Protein AF-A0A9D7PSD8-F1 (afdb_monomer_lite)

Sequence (272 aa):
MYRTGITAQGFAAATISGNTIQNIEWFVGTSSPALSIGDISASGTNAVIERNSIINKIASNTGTFGSYGINIAAGNGAIIRNNFVTGVTGDMTGGGAFSTTFGLFGIRIAVGNNHQIYHNTVYMHGVRTGTPTTTLLSAAFGITANTLTGCNVRNNIFINLQTGGTTSIAYVSMYLPSGGGTGMNLTLNNNAYYCNSTAGSAGICQGGTTYTSPVTTAGTGLYTAADFNACLTTPVTNLRNYTDALNAGSGKDANSLAFTSAPPVFLLLIYI

Foldseek 3Di:
DDQEQEEEAPDEQAEAADEEQEDREDADLEAGENYEYHPPHQNYEAYEYALYEAYAREYAYLNQFEYEHYEYQHYENYEHAHYEFENFAYAQREDDEQALGRAYEDYEYEYYEQYEAAHYEFYAEDEHHHEHPYAHEYEPYEYHDLVHANYAHAHYEQEFAYDDYDARYARESYEYAAPAFQRNQYQAEHYEFEWADDARHIAHYAFHSGEDPPDPAARHYGAHLVQEDLCDLDDSSHVQVRQVRNHPDPRGHNNYHYYNDDPPPVSNVPSD

pLDDT: mean 92.36, std 9.14, range [45.41, 98.88]

Structure (mmCIF, N/CA/C/O backbone):
data_AF-A0A9D7PSD8-F1
#
_entry.id   AF-A0A9D7PSD8-F1
#
loop_
_atom_site.group_PDB
_atom_site.id
_atom_site.type_symbol
_atom_site.label_atom_id
_atom_site.label_alt_id
_atom_site.label_comp_id
_atom_site.label_asym_id
_atom_site.label_entity_id
_atom_site.label_seq_id
_atom_site.pdbx_PDB_ins_code
_atom_site.Cartn_x
_atom_site.Cartn_y
_atom_site.Cartn_z
_atom_site.occupancy
_atom_site.B_iso_or_equiv
_atom_site.auth_seq_id
_atom_site.auth_comp_id
_atom_site.auth_asym_id
_atom_site.auth_atom_id
_atom_site.pdbx_PDB_model_num
ATOM 1 N N . MET A 1 1 ? 18.536 10.429 -13.343 1.00 49.31 1 MET A N 1
ATOM 2 C CA . MET A 1 1 ? 19.009 10.234 -11.953 1.00 49.31 1 MET A CA 1
ATOM 3 C C . MET A 1 1 ? 18.304 9.002 -11.389 1.00 49.31 1 MET A C 1
ATOM 5 O O . MET A 1 1 ? 17.077 8.977 -11.383 1.00 49.31 1 MET A O 1
ATOM 9 N N . TYR A 1 2 ? 19.064 7.952 -11.064 1.00 58.19 2 TYR A N 1
ATOM 10 C CA . TYR A 1 2 ? 18.572 6.595 -10.786 1.00 58.19 2 TYR A CA 1
ATOM 11 C C . TYR A 1 2 ? 17.960 6.505 -9.386 1.00 58.19 2 TYR A C 1
ATOM 13 O O . TYR A 1 2 ? 18.667 6.555 -8.389 1.00 58.19 2 TYR A O 1
ATOM 21 N N . ARG A 1 3 ? 16.631 6.427 -9.322 1.00 81.31 3 ARG A N 1
ATOM 22 C CA . ARG A 1 3 ? 15.850 6.421 -8.073 1.00 81.31 3 ARG A CA 1
ATOM 23 C C . ARG A 1 3 ? 15.042 5.137 -7.873 1.00 81.31 3 ARG A C 1
ATOM 25 O O . ARG A 1 3 ? 14.370 5.007 -6.856 1.00 81.31 3 ARG A O 1
ATOM 32 N N . THR A 1 4 ? 15.096 4.225 -8.837 1.00 92.12 4 THR A N 1
ATOM 33 C CA . THR A 1 4 ? 14.310 2.990 -8.906 1.00 92.12 4 THR A CA 1
ATOM 34 C C . THR A 1 4 ? 15.264 1.839 -9.171 1.00 92.12 4 THR A C 1
ATOM 36 O O . THR A 1 4 ? 16.156 1.981 -10.004 1.00 92.12 4 THR A O 1
ATOM 39 N N . GLY A 1 5 ? 15.099 0.735 -8.443 1.00 94.38 5 GLY A N 1
ATOM 40 C CA . GLY A 1 5 ? 15.929 -0.456 -8.593 1.00 94.38 5 GLY A CA 1
ATOM 41 C C . GLY A 1 5 ? 15.527 -1.257 -9.825 1.00 94.38 5 GLY A C 1
ATOM 42 O O . GLY A 1 5 ? 16.336 -1.448 -10.725 1.00 94.38 5 GLY A O 1
ATOM 43 N N . ILE A 1 6 ? 14.261 -1.680 -9.891 1.00 96.31 6 ILE A N 1
ATOM 44 C CA . ILE A 1 6 ? 13.733 -2.479 -11.007 1.00 96.31 6 ILE A CA 1
ATOM 45 C C . ILE A 1 6 ? 12.487 -1.815 -11.586 1.00 96.31 6 ILE A C 1
ATOM 47 O O . ILE A 1 6 ? 11.583 -1.413 -10.852 1.00 96.31 6 ILE A O 1
ATOM 51 N N . THR A 1 7 ? 12.424 -1.745 -12.915 1.00 94.94 7 THR A N 1
ATOM 52 C CA . THR A 1 7 ? 11.206 -1.395 -13.646 1.00 94.94 7 THR A CA 1
ATOM 53 C C . THR A 1 7 ? 10.961 -2.390 -14.778 1.00 94.94 7 THR A C 1
ATOM 55 O O . THR A 1 7 ? 11.907 -2.797 -15.454 1.00 94.94 7 THR A O 1
ATOM 58 N N . ALA A 1 8 ? 9.706 -2.786 -14.991 1.00 95.00 8 ALA A N 1
ATOM 59 C CA . ALA A 1 8 ? 9.289 -3.570 -16.154 1.00 95.00 8 ALA A CA 1
ATOM 60 C C . ALA A 1 8 ? 8.208 -2.827 -16.946 1.00 95.00 8 ALA A C 1
ATOM 62 O O . ALA A 1 8 ? 7.265 -2.282 -16.373 1.00 95.00 8 ALA A O 1
ATOM 63 N N . GLN A 1 9 ? 8.339 -2.810 -18.273 1.00 94.62 9 GLN A N 1
ATOM 64 C CA . GLN A 1 9 ? 7.498 -2.025 -19.181 1.00 94.62 9 GLN A CA 1
ATOM 65 C C . GLN A 1 9 ? 7.045 -2.885 -20.359 1.00 94.62 9 GLN A C 1
ATOM 67 O O . GLN A 1 9 ? 7.809 -3.731 -20.815 1.00 94.62 9 GLN A O 1
ATOM 72 N N . GLY A 1 10 ? 5.820 -2.670 -20.854 1.00 92.81 10 GLY A N 1
ATOM 73 C CA . GLY A 1 10 ? 5.323 -3.335 -22.068 1.00 92.81 10 GLY A CA 1
ATOM 74 C C . GLY A 1 10 ? 5.356 -4.864 -21.990 1.00 92.81 10 GLY A C 1
ATOM 75 O O . GLY A 1 10 ? 5.735 -5.526 -22.949 1.00 92.81 10 GLY A O 1
ATOM 76 N N . PHE A 1 11 ? 5.022 -5.419 -20.826 1.00 94.56 11 PHE A N 1
ATOM 77 C CA . PHE A 1 11 ? 5.211 -6.834 -20.522 1.00 94.56 11 PHE A CA 1
ATOM 78 C C . PHE A 1 11 ? 3.954 -7.678 -20.759 1.00 94.56 11 PHE A C 1
ATOM 80 O O . PHE A 1 11 ? 2.825 -7.228 -20.578 1.00 94.56 11 PHE A O 1
ATOM 87 N N . ALA A 1 12 ? 4.165 -8.960 -21.031 1.00 95.75 12 ALA A N 1
ATOM 88 C CA . ALA A 1 12 ? 3.160 -10.002 -20.877 1.00 95.75 12 ALA A CA 1
ATOM 89 C C . ALA A 1 12 ? 3.788 -11.130 -20.055 1.00 95.75 12 ALA A C 1
ATOM 91 O O . ALA A 1 12 ? 4.844 -11.637 -20.423 1.00 95.75 12 ALA A O 1
ATOM 92 N N . ALA A 1 13 ? 3.173 -11.476 -18.924 1.00 95.50 13 ALA A N 1
ATOM 93 C CA . ALA A 1 13 ? 3.635 -12.531 -18.021 1.00 95.50 13 ALA A CA 1
ATOM 94 C C . ALA A 1 13 ? 5.106 -12.397 -17.560 1.00 95.50 13 ALA A C 1
ATOM 96 O O . ALA A 1 13 ? 5.813 -13.391 -17.417 1.00 95.50 13 ALA A O 1
ATOM 97 N N . ALA A 1 14 ? 5.588 -11.168 -17.330 1.00 96.81 14 ALA A N 1
ATOM 98 C CA . ALA A 1 14 ? 6.938 -10.954 -16.805 1.00 96.81 14 ALA A CA 1
ATOM 99 C C . ALA A 1 14 ? 7.080 -11.498 -15.378 1.00 96.81 14 ALA A C 1
ATOM 101 O O . ALA A 1 14 ? 6.191 -11.295 -14.555 1.00 96.81 14 ALA A O 1
ATOM 102 N N . THR A 1 15 ? 8.230 -12.093 -15.062 1.00 98.19 15 THR A N 1
ATOM 103 C CA . THR A 1 15 ? 8.551 -12.561 -13.707 1.00 98.19 15 THR A CA 1
ATOM 104 C C . THR A 1 15 ? 9.704 -11.751 -13.132 1.00 98.19 15 THR A C 1
ATOM 106 O O . THR A 1 15 ? 10.790 -11.712 -13.705 1.00 98.19 15 THR A O 1
ATOM 109 N N . ILE A 1 16 ? 9.480 -11.133 -11.974 1.00 98.50 16 ILE A N 1
ATOM 110 C CA . ILE A 1 16 ? 10.492 -10.431 -11.184 1.00 98.50 16 ILE A CA 1
ATOM 111 C C . ILE A 1 16 ? 10.580 -11.156 -9.845 1.00 98.50 16 ILE A C 1
ATOM 113 O O . ILE A 1 16 ? 9.698 -11.009 -8.994 1.00 98.50 16 ILE A O 1
ATOM 117 N N . SER A 1 17 ? 11.611 -11.983 -9.670 1.00 98.50 17 SER A N 1
ATOM 118 C CA . SER A 1 17 ? 11.715 -12.860 -8.503 1.00 98.50 17 SER A CA 1
ATOM 119 C C . SER A 1 17 ? 13.109 -12.925 -7.903 1.00 98.50 17 SER A C 1
ATOM 121 O O . SER A 1 17 ? 14.088 -12.957 -8.640 1.00 98.50 17 SER A O 1
ATOM 123 N N . GLY A 1 18 ? 13.179 -13.059 -6.575 1.00 97.50 18 GLY A N 1
ATOM 124 C CA . GLY A 1 18 ? 14.424 -13.359 -5.860 1.00 97.50 18 GLY A CA 1
ATOM 125 C C . GLY A 1 18 ? 15.423 -12.204 -5.816 1.00 97.50 18 GLY A C 1
ATOM 126 O O . GLY A 1 18 ? 16.612 -12.442 -5.634 1.00 97.50 18 GLY A O 1
ATOM 127 N N . ASN A 1 19 ? 14.971 -10.965 -6.028 1.00 98.25 19 ASN A N 1
ATOM 128 C CA . ASN A 1 19 ? 15.851 -9.800 -6.030 1.00 98.25 19 ASN A CA 1
ATOM 129 C C . ASN A 1 19 ? 15.941 -9.176 -4.637 1.00 98.25 19 ASN A C 1
ATOM 131 O O . ASN A 1 19 ? 14.924 -9.036 -3.958 1.00 98.25 19 ASN A O 1
ATOM 135 N N . THR A 1 20 ? 17.129 -8.693 -4.278 1.00 97.81 20 THR A N 1
ATOM 136 C CA . THR A 1 20 ? 17.326 -7.787 -3.139 1.00 97.81 20 THR A CA 1
ATOM 137 C C . THR A 1 20 ? 17.555 -6.374 -3.658 1.00 97.81 20 THR A C 1
ATOM 139 O O . THR A 1 20 ? 18.523 -6.112 -4.371 1.00 97.81 20 THR A O 1
ATOM 142 N N . ILE A 1 21 ? 16.664 -5.453 -3.302 1.00 97.25 21 ILE A N 1
ATOM 143 C CA . ILE A 1 21 ? 16.726 -4.036 -3.659 1.00 97.25 21 ILE A CA 1
ATOM 144 C C . ILE A 1 21 ? 16.849 -3.256 -2.359 1.00 97.25 21 ILE A C 1
ATOM 146 O O . ILE A 1 21 ? 15.899 -3.215 -1.580 1.00 97.25 21 ILE A O 1
ATOM 150 N N . GLN A 1 22 ? 18.004 -2.639 -2.112 1.00 96.25 22 GLN A N 1
ATOM 151 C CA . GLN A 1 22 ? 18.257 -2.026 -0.813 1.00 96.25 22 GLN A CA 1
ATOM 152 C C . GLN A 1 22 ? 18.950 -0.671 -0.861 1.00 96.25 22 GLN A C 1
ATOM 154 O O . GLN A 1 22 ? 19.703 -0.387 -1.790 1.00 96.25 22 GLN A O 1
ATOM 159 N N . ASN A 1 23 ? 18.723 0.124 0.187 1.00 94.38 23 ASN A N 1
ATOM 160 C CA . ASN A 1 23 ? 19.395 1.397 0.457 1.00 94.38 23 ASN A CA 1
ATOM 161 C C . ASN A 1 23 ? 19.266 2.387 -0.710 1.00 94.38 23 ASN A C 1
ATOM 163 O O . ASN A 1 23 ? 20.238 3.001 -1.148 1.00 94.38 23 ASN A O 1
ATOM 167 N N . ILE A 1 24 ? 18.041 2.523 -1.224 1.00 93.31 24 ILE A N 1
ATOM 168 C CA . ILE A 1 24 ? 17.718 3.507 -2.256 1.00 93.31 24 ILE A CA 1
ATOM 169 C C . ILE A 1 24 ? 17.231 4.779 -1.574 1.00 93.31 24 ILE A C 1
ATOM 171 O O . ILE A 1 24 ? 16.089 4.856 -1.116 1.00 93.31 24 ILE A O 1
ATOM 175 N N . GLU A 1 25 ? 18.075 5.800 -1.594 1.00 92.12 25 GLU A N 1
ATOM 176 C CA . GLU A 1 25 ? 17.761 7.152 -1.148 1.00 92.12 25 GLU A CA 1
ATOM 177 C C . GLU A 1 25 ? 17.752 8.116 -2.340 1.00 92.12 25 GLU A C 1
ATOM 179 O O . GLU A 1 25 ? 18.548 7.984 -3.273 1.00 92.12 25 GLU A O 1
ATOM 184 N N . TRP A 1 26 ? 16.830 9.080 -2.351 1.00 88.31 26 TRP A N 1
ATOM 185 C CA . TRP A 1 26 ? 16.831 10.129 -3.373 1.00 88.31 26 TRP A CA 1
ATOM 186 C C . TRP A 1 26 ? 16.334 11.473 -2.839 1.00 88.31 26 TRP A C 1
ATOM 188 O O . TRP A 1 26 ? 15.492 11.542 -1.948 1.00 88.31 26 TRP A O 1
ATOM 198 N N . PHE A 1 27 ? 16.812 12.544 -3.476 1.00 89.44 27 PHE A N 1
ATOM 199 C CA . PHE A 1 27 ? 16.601 13.939 -3.058 1.00 89.44 27 PHE A CA 1
ATOM 200 C C . PHE A 1 27 ? 15.797 14.765 -4.077 1.00 89.44 27 PHE A C 1
ATOM 202 O O . PHE A 1 27 ? 15.559 15.953 -3.886 1.00 89.44 27 PHE A O 1
ATOM 209 N N . VAL A 1 28 ? 15.381 14.148 -5.186 1.00 86.50 28 VAL A N 1
ATOM 210 C CA . VAL A 1 28 ? 14.692 14.836 -6.290 1.00 86.50 28 VAL A CA 1
ATOM 211 C C . VAL A 1 28 ? 13.192 14.946 -6.015 1.00 86.50 28 VAL A C 1
ATOM 213 O O . VAL A 1 28 ? 12.579 13.990 -5.536 1.00 86.50 28 VAL A O 1
ATOM 216 N N . GLY A 1 29 ? 12.600 16.086 -6.383 1.00 86.88 29 GLY A N 1
ATOM 217 C CA . GLY A 1 29 ? 11.180 16.395 -6.208 1.00 86.88 29 GLY A CA 1
ATOM 218 C C . GLY A 1 29 ? 10.246 15.616 -7.140 1.00 86.88 29 GLY A C 1
ATOM 219 O O . GLY A 1 29 ? 9.735 16.153 -8.118 1.00 86.88 29 GLY A O 1
ATOM 220 N N . THR A 1 30 ? 10.077 14.322 -6.880 1.00 89.00 30 THR A N 1
ATOM 221 C CA . THR A 1 30 ? 9.257 13.405 -7.681 1.00 89.00 30 THR A CA 1
ATOM 222 C C . THR A 1 30 ? 9.043 12.095 -6.932 1.00 89.00 30 THR A C 1
ATOM 224 O O . THR A 1 30 ? 9.966 11.576 -6.298 1.00 89.00 30 THR A O 1
ATOM 227 N N . SER A 1 31 ? 7.844 11.517 -7.058 1.00 91.94 31 SER A N 1
ATOM 228 C CA . SER A 1 31 ? 7.546 10.216 -6.457 1.00 91.94 31 SER A CA 1
ATOM 229 C C . SER A 1 31 ? 8.381 9.116 -7.109 1.00 91.94 31 SER A C 1
ATOM 231 O O . SER A 1 31 ? 8.708 9.182 -8.305 1.00 91.94 31 SER A O 1
ATOM 233 N N . SER A 1 32 ? 8.767 8.120 -6.316 1.00 93.25 32 SER A N 1
ATOM 234 C CA . SER A 1 32 ? 9.699 7.092 -6.756 1.00 93.25 32 SER A CA 1
ATOM 235 C C . SER A 1 32 ? 9.459 5.730 -6.098 1.00 93.25 32 SER A C 1
ATOM 237 O O . SER A 1 32 ? 9.516 5.624 -4.869 1.00 93.25 32 SER A O 1
ATOM 239 N N . PRO A 1 33 ? 9.286 4.668 -6.902 1.00 95.56 33 PRO A N 1
ATOM 240 C CA . PRO A 1 33 ? 9.264 3.294 -6.422 1.00 95.56 33 PRO A CA 1
ATOM 241 C C . PRO A 1 33 ? 10.667 2.675 -6.318 1.00 95.56 33 PRO A C 1
ATOM 243 O O . PRO A 1 33 ? 11.594 3.112 -7.004 1.00 95.56 33 PRO A O 1
ATOM 246 N N . ALA A 1 34 ? 10.829 1.640 -5.488 1.00 97.31 34 ALA A N 1
ATOM 247 C CA . ALA A 1 34 ? 12.002 0.760 -5.500 1.00 97.31 34 ALA A CA 1
ATOM 248 C C . ALA A 1 34 ? 11.874 -0.314 -6.593 1.00 97.31 34 ALA A C 1
ATOM 250 O O . ALA A 1 34 ? 12.806 -0.507 -7.372 1.00 97.31 34 ALA A O 1
ATOM 251 N N . LEU A 1 35 ? 10.702 -0.944 -6.690 1.00 97.94 35 LEU A N 1
ATOM 252 C CA . LEU A 1 35 ? 10.301 -1.852 -7.763 1.00 97.94 35 LEU A CA 1
ATOM 253 C C . LEU A 1 35 ? 8.985 -1.358 -8.357 1.00 97.94 35 LEU A C 1
ATOM 255 O O . LEU A 1 35 ? 8.044 -1.063 -7.618 1.00 97.94 35 LEU A O 1
ATOM 259 N N . SER A 1 36 ? 8.895 -1.279 -9.681 1.00 97.00 36 SER A N 1
ATOM 260 C CA . SER A 1 36 ? 7.652 -0.881 -10.337 1.00 97.00 36 SER A CA 1
ATOM 261 C C . SER A 1 36 ? 7.400 -1.607 -11.645 1.00 97.00 36 SER A C 1
ATOM 263 O O . SER A 1 36 ? 8.325 -2.077 -12.307 1.00 97.00 36 SER A O 1
ATOM 265 N N . ILE A 1 37 ? 6.132 -1.693 -12.026 1.00 96.81 37 ILE A N 1
ATOM 266 C CA . ILE A 1 37 ? 5.725 -2.172 -13.343 1.00 96.81 37 ILE A CA 1
ATOM 267 C C . ILE A 1 37 ? 4.794 -1.153 -13.993 1.00 96.81 37 ILE A C 1
ATOM 269 O O . ILE A 1 37 ? 3.901 -0.610 -13.341 1.00 96.81 37 ILE A O 1
ATOM 273 N N . GLY A 1 38 ? 4.994 -0.913 -15.287 1.00 94.94 38 GLY A N 1
ATOM 274 C CA . GLY A 1 38 ? 4.078 -0.126 -16.110 1.00 94.94 38 GLY A CA 1
ATOM 275 C C . GLY A 1 38 ? 4.180 1.394 -15.957 1.00 94.94 38 GLY A C 1
ATOM 276 O O . GLY A 1 38 ? 3.254 2.091 -16.350 1.00 94.94 38 GLY A O 1
ATOM 277 N N . ASP A 1 39 ? 5.271 1.934 -15.393 1.00 92.00 39 ASP A N 1
ATOM 278 C CA . ASP A 1 39 ? 5.444 3.397 -15.245 1.00 92.00 39 ASP A CA 1
ATOM 279 C C . ASP A 1 39 ? 5.443 4.172 -16.576 1.00 92.00 39 ASP A C 1
ATOM 281 O O . ASP A 1 39 ? 5.156 5.365 -16.591 1.00 92.00 39 ASP A O 1
ATOM 285 N N . ILE A 1 40 ? 5.817 3.515 -17.677 1.00 90.94 40 ILE A N 1
ATOM 286 C CA . ILE A 1 40 ? 5.940 4.111 -19.014 1.00 90.94 40 ILE A CA 1
ATOM 287 C C . ILE A 1 40 ? 4.875 3.538 -19.949 1.00 90.94 40 ILE A C 1
ATOM 289 O O . ILE A 1 40 ? 4.256 4.282 -20.705 1.00 90.94 40 ILE A O 1
ATOM 293 N N . SER A 1 41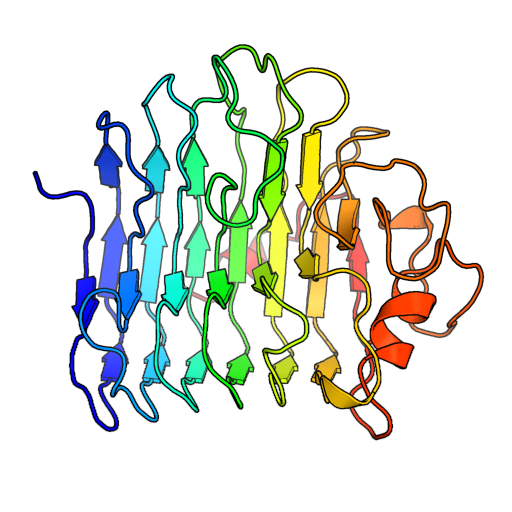 ? 4.662 2.219 -19.919 1.00 90.88 41 SER A N 1
ATOM 294 C CA . SER A 1 41 ? 3.700 1.544 -20.790 1.00 90.88 41 SER A CA 1
ATOM 295 C C . SER A 1 41 ? 2.535 0.956 -20.006 1.00 90.88 41 SER A C 1
ATOM 297 O O . SER A 1 41 ? 2.722 0.143 -19.099 1.00 90.88 41 SER A O 1
ATOM 299 N N . ALA A 1 42 ? 1.322 1.301 -20.440 1.00 85.94 42 ALA A N 1
ATOM 300 C CA . ALA A 1 42 ? 0.089 0.818 -19.835 1.00 85.94 42 ALA A CA 1
ATOM 301 C C . ALA A 1 42 ? -0.301 -0.617 -20.241 1.00 85.94 42 ALA A C 1
ATOM 303 O O . ALA A 1 42 ? -1.210 -1.196 -19.649 1.00 85.94 42 ALA A O 1
ATOM 304 N N . SER A 1 43 ? 0.364 -1.210 -21.239 1.00 86.12 43 SER A N 1
ATOM 305 C CA . SER A 1 43 ? -0.079 -2.447 -21.903 1.00 86.12 43 SER A CA 1
ATOM 306 C C . SER A 1 43 ? 0.324 -3.748 -21.189 1.00 86.12 43 SER A C 1
ATOM 308 O O . SER A 1 43 ? 0.345 -4.809 -21.807 1.00 86.12 43 SER A O 1
ATOM 310 N N . GLY A 1 44 ? 0.681 -3.675 -19.906 1.00 92.62 44 GLY A N 1
ATOM 311 C CA . GLY A 1 44 ? 1.168 -4.810 -19.126 1.00 92.62 44 GLY A CA 1
ATOM 312 C C . GLY A 1 44 ? 0.085 -5.838 -18.775 1.00 92.62 44 GLY A C 1
ATOM 313 O O . GLY A 1 44 ? -1.026 -5.468 -18.401 1.00 92.62 44 GLY A O 1
ATOM 314 N N . THR A 1 45 ? 0.390 -7.137 -18.808 1.00 95.62 45 THR A N 1
ATOM 315 C CA . THR A 1 45 ? -0.520 -8.169 -18.269 1.00 95.62 45 THR A CA 1
ATOM 316 C C . THR A 1 45 ? 0.207 -9.256 -17.486 1.00 95.62 45 THR A C 1
ATOM 318 O O . THR A 1 45 ? 1.318 -9.653 -17.836 1.00 95.62 45 THR A O 1
ATOM 321 N N . ASN A 1 46 ? -0.443 -9.755 -16.432 1.00 97.19 46 ASN A N 1
ATOM 322 C CA . ASN A 1 46 ? -0.120 -10.998 -15.723 1.00 97.19 46 ASN A CA 1
ATOM 323 C C . ASN A 1 46 ? 1.315 -11.099 -15.176 1.00 97.19 46 ASN A C 1
ATOM 325 O O . ASN A 1 46 ? 1.873 -12.192 -15.115 1.00 97.19 46 ASN A O 1
ATOM 329 N N . ALA A 1 47 ? 1.932 -9.977 -14.793 1.00 97.94 47 ALA A N 1
ATOM 330 C CA . ALA A 1 47 ? 3.257 -10.010 -14.177 1.00 97.94 47 ALA A CA 1
ATOM 331 C C . ALA A 1 47 ? 3.240 -10.761 -12.836 1.00 97.94 47 ALA A C 1
ATOM 333 O O . ALA A 1 47 ? 2.286 -10.643 -12.070 1.00 97.94 47 ALA A O 1
ATOM 334 N N . VAL A 1 48 ? 4.321 -11.466 -12.521 1.00 98.62 48 VAL A N 1
ATOM 335 C CA . VAL A 1 48 ? 4.552 -12.125 -11.235 1.00 98.62 48 VAL A CA 1
ATOM 336 C C . VAL A 1 48 ? 5.722 -11.441 -10.535 1.00 98.62 48 VAL A C 1
ATOM 338 O O . VAL A 1 48 ? 6.848 -11.454 -11.024 1.00 98.62 48 VAL A O 1
ATOM 341 N N . ILE A 1 49 ? 5.459 -10.846 -9.376 1.00 98.75 49 ILE A N 1
ATOM 342 C CA . ILE A 1 49 ? 6.447 -10.211 -8.503 1.00 98.75 49 ILE A CA 1
ATOM 343 C C . ILE A 1 49 ? 6.499 -11.036 -7.225 1.00 98.75 49 ILE A C 1
ATOM 345 O O . ILE A 1 49 ? 5.573 -10.977 -6.410 1.00 98.75 49 ILE A O 1
ATOM 349 N N . GLU A 1 50 ? 7.550 -11.831 -7.040 1.00 98.62 50 GLU A N 1
ATOM 350 C CA . GLU A 1 50 ? 7.602 -12.749 -5.903 1.00 98.62 50 GLU A CA 1
ATOM 351 C C . GLU A 1 50 ? 8.965 -12.924 -5.249 1.00 98.62 50 GLU A C 1
ATOM 353 O O . GLU A 1 50 ? 9.992 -12.875 -5.912 1.00 98.62 50 GLU A O 1
ATOM 358 N N . ARG A 1 51 ? 8.986 -13.186 -3.937 1.00 97.75 51 ARG A N 1
ATOM 359 C CA . ARG A 1 51 ? 10.231 -13.466 -3.194 1.00 97.75 51 ARG A CA 1
ATOM 360 C C . ARG A 1 51 ? 11.297 -12.376 -3.353 1.00 97.75 51 ARG A C 1
ATOM 362 O O . ARG A 1 51 ? 12.486 -12.674 -3.342 1.00 97.75 51 ARG A O 1
ATOM 369 N N . ASN A 1 52 ? 10.892 -11.125 -3.560 1.00 98.25 52 ASN A N 1
ATOM 370 C CA . ASN A 1 52 ? 11.823 -10.003 -3.561 1.00 98.25 52 ASN A CA 1
ATOM 371 C C . ASN A 1 52 ? 11.925 -9.418 -2.152 1.00 98.25 52 ASN A C 1
ATOM 373 O O . ASN A 1 52 ? 10.928 -9.352 -1.428 1.00 98.25 52 ASN A O 1
ATOM 377 N N . SER A 1 53 ? 13.120 -8.955 -1.803 1.00 97.69 53 SER A N 1
ATOM 378 C CA . SER A 1 53 ? 13.406 -8.223 -0.576 1.00 97.69 53 SER A CA 1
ATOM 379 C C . SER A 1 53 ? 13.683 -6.762 -0.915 1.00 97.69 53 SER A C 1
ATOM 381 O O . SER A 1 53 ? 14.619 -6.450 -1.651 1.00 97.69 53 SER A O 1
ATOM 383 N N . ILE A 1 54 ? 12.843 -5.858 -0.420 1.00 97.88 54 ILE A N 1
ATOM 384 C CA . ILE A 1 54 ? 12.988 -4.411 -0.585 1.00 97.88 54 ILE A CA 1
ATOM 385 C C . ILE A 1 54 ? 13.282 -3.813 0.781 1.00 97.88 54 ILE A C 1
ATOM 387 O O . ILE A 1 54 ? 12.446 -3.888 1.677 1.00 97.88 54 ILE A O 1
ATOM 391 N N . ILE A 1 55 ? 14.457 -3.211 0.939 1.00 97.06 55 ILE A N 1
ATOM 392 C CA . ILE A 1 55 ? 14.965 -2.759 2.236 1.00 97.06 55 ILE A CA 1
ATOM 393 C C . ILE A 1 55 ? 15.398 -1.297 2.127 1.00 97.06 55 ILE A C 1
ATOM 395 O O . ILE A 1 55 ? 16.239 -0.957 1.307 1.00 97.06 55 ILE A O 1
ATOM 399 N N . ASN A 1 56 ? 14.884 -0.420 2.984 1.00 94.62 56 ASN A N 1
ATOM 400 C CA 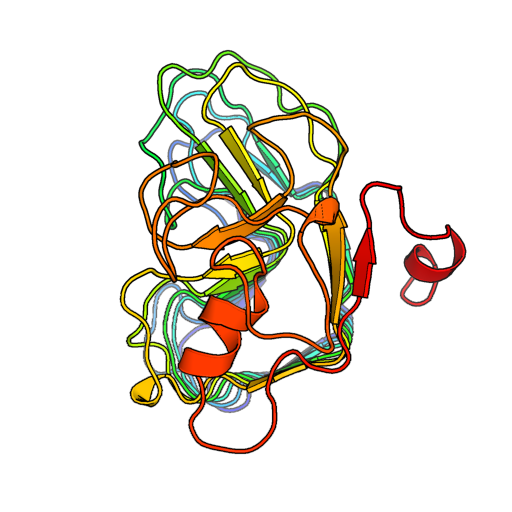. ASN A 1 56 ? 15.314 0.983 3.077 1.00 94.62 56 ASN A CA 1
ATOM 401 C C . ASN A 1 56 ? 15.153 1.752 1.757 1.00 94.62 56 ASN A C 1
ATOM 403 O O . ASN A 1 56 ? 16.099 1.974 0.995 1.00 94.62 56 ASN A O 1
ATOM 407 N N . LYS A 1 57 ? 13.923 2.196 1.511 1.00 94.38 57 LYS A N 1
ATOM 408 C CA . LYS A 1 57 ? 13.568 3.074 0.396 1.00 94.38 57 LYS A CA 1
ATOM 409 C C . LYS A 1 57 ? 13.158 4.433 0.960 1.00 94.38 57 LYS A C 1
ATOM 411 O O . LYS A 1 57 ? 12.095 4.560 1.567 1.00 94.38 57 LYS A O 1
ATOM 416 N N . ILE A 1 58 ? 14.008 5.440 0.773 1.00 93.31 58 ILE A N 1
ATOM 417 C CA . ILE A 1 58 ? 13.962 6.693 1.539 1.00 93.31 58 ILE A CA 1
ATOM 418 C C . ILE A 1 58 ? 13.797 7.901 0.614 1.00 93.31 58 ILE A C 1
ATOM 420 O O . ILE A 1 58 ? 14.659 8.175 -0.222 1.00 93.31 58 ILE A O 1
ATOM 424 N N . ALA A 1 59 ? 12.696 8.637 0.778 1.00 91.81 59 ALA A N 1
ATOM 425 C CA . ALA A 1 59 ? 12.498 9.936 0.137 1.00 91.81 59 ALA A CA 1
ATOM 426 C C . ALA A 1 59 ? 13.106 11.054 1.000 1.00 91.81 59 ALA A C 1
ATOM 428 O O . ALA A 1 59 ? 12.466 11.502 1.944 1.00 91.81 59 ALA A O 1
ATOM 429 N N . SER A 1 60 ? 14.296 11.548 0.669 1.00 89.81 60 SER A N 1
ATOM 430 C CA . SER A 1 60 ? 15.003 12.582 1.456 1.00 89.81 60 SER A CA 1
ATOM 431 C C . SER A 1 60 ? 14.821 13.992 0.894 1.00 89.81 60 SER A C 1
ATOM 433 O O . SER A 1 60 ? 15.680 14.860 1.021 1.00 89.81 60 SER A O 1
ATOM 435 N N . ASN A 1 61 ? 13.702 14.223 0.213 1.00 85.50 61 ASN A N 1
ATOM 436 C CA . ASN A 1 61 ? 13.352 15.523 -0.345 1.00 85.50 61 ASN A CA 1
ATOM 437 C C . ASN A 1 61 ? 12.357 16.250 0.572 1.00 85.50 61 ASN A C 1
ATOM 439 O O . ASN A 1 61 ? 11.413 15.647 1.072 1.00 85.50 61 ASN A O 1
ATOM 443 N N . THR A 1 62 ? 12.510 17.566 0.705 1.00 86.12 62 THR A N 1
ATOM 444 C CA . THR A 1 62 ? 11.614 18.442 1.486 1.00 86.12 62 THR A CA 1
ATOM 445 C C . THR A 1 62 ? 10.374 18.894 0.702 1.00 86.12 62 THR A C 1
ATOM 447 O O . THR A 1 62 ? 9.644 19.786 1.120 1.00 86.12 62 THR A O 1
ATOM 450 N N . GLY A 1 63 ? 10.148 18.317 -0.483 1.00 80.12 63 GLY A N 1
ATOM 451 C CA . GLY A 1 63 ? 8.959 18.557 -1.302 1.00 80.12 63 GLY A CA 1
ATOM 452 C C . GLY A 1 63 ? 7.839 17.548 -1.048 1.00 80.12 63 GLY A C 1
ATOM 453 O O . GLY A 1 63 ? 6.791 17.644 -1.681 1.00 80.12 63 GLY A O 1
ATOM 454 N N . THR A 1 64 ? 8.048 16.582 -0.142 1.00 79.81 64 THR A N 1
ATOM 455 C CA . THR A 1 64 ? 7.113 15.496 0.210 1.00 79.81 64 THR A CA 1
ATOM 456 C C . THR A 1 64 ? 6.551 14.764 -1.009 1.00 79.81 64 THR A C 1
ATOM 458 O O . THR A 1 64 ? 5.386 14.896 -1.376 1.00 79.81 64 THR A O 1
ATOM 461 N N . PHE A 1 65 ? 7.401 13.972 -1.653 1.00 89.31 65 PHE A N 1
ATOM 462 C CA . PHE A 1 65 ? 6.994 13.091 -2.744 1.00 89.31 65 PHE A CA 1
ATOM 463 C C . PHE A 1 65 ? 6.846 11.636 -2.296 1.00 89.31 65 PHE A C 1
ATOM 465 O O . PHE A 1 65 ? 7.446 11.200 -1.315 1.00 89.31 65 PHE A O 1
ATOM 472 N N . GLY A 1 66 ? 6.068 10.865 -3.058 1.00 91.56 66 GLY A N 1
ATOM 473 C CA . GLY A 1 66 ? 5.745 9.488 -2.710 1.00 91.56 66 GLY A CA 1
ATOM 474 C C . GLY A 1 66 ? 6.965 8.567 -2.728 1.00 91.56 66 GLY A C 1
ATOM 475 O O . GLY A 1 66 ? 7.757 8.578 -3.673 1.00 91.56 66 GLY A O 1
ATOM 476 N N . SER A 1 67 ? 7.076 7.735 -1.695 1.00 94.62 67 SER A N 1
ATOM 477 C CA . SER A 1 67 ? 8.045 6.642 -1.595 1.00 94.62 67 SER A CA 1
ATOM 478 C C . SER A 1 67 ? 7.309 5.327 -1.665 1.00 94.62 67 SER A C 1
ATOM 480 O O . SER A 1 67 ? 6.459 5.073 -0.811 1.00 94.62 67 SER A O 1
ATOM 482 N N . TYR A 1 68 ? 7.601 4.511 -2.676 1.00 97.69 68 TYR A N 1
ATOM 483 C CA . TYR A 1 68 ? 6.928 3.225 -2.841 1.00 97.69 68 TYR A CA 1
ATOM 484 C C . TYR A 1 68 ? 7.930 2.075 -2.774 1.00 97.69 68 TYR A C 1
ATOM 486 O O . TYR A 1 68 ? 8.974 2.133 -3.423 1.00 97.69 68 TYR A O 1
ATOM 494 N N . GLY A 1 69 ? 7.620 1.012 -2.034 1.00 98.38 69 GLY A N 1
ATOM 495 C CA . GLY A 1 69 ? 8.375 -0.239 -2.116 1.00 98.38 69 GLY A CA 1
ATOM 496 C C . GLY A 1 69 ? 8.112 -0.920 -3.458 1.00 98.38 69 GLY A C 1
ATOM 497 O O . GLY A 1 69 ? 8.939 -0.854 -4.366 1.00 98.38 69 GLY A O 1
ATOM 498 N N . ILE A 1 70 ? 6.921 -1.504 -3.599 1.00 98.69 70 ILE A N 1
ATOM 499 C CA . ILE A 1 70 ? 6.394 -2.067 -4.851 1.00 98.69 70 ILE A CA 1
ATOM 500 C C . ILE A 1 70 ? 5.272 -1.167 -5.366 1.00 98.69 70 ILE A C 1
ATOM 502 O O . ILE A 1 70 ? 4.332 -0.866 -4.631 1.00 98.69 70 ILE A O 1
ATOM 506 N N . ASN A 1 71 ? 5.331 -0.771 -6.634 1.00 98.38 71 ASN A N 1
ATOM 507 C CA . ASN A 1 71 ? 4.293 0.030 -7.276 1.00 98.38 71 ASN A CA 1
ATOM 508 C C . ASN A 1 71 ? 3.768 -0.657 -8.541 1.00 98.38 71 ASN A C 1
ATOM 510 O O . ASN A 1 71 ? 4.525 -1.013 -9.440 1.00 98.38 71 ASN A O 1
ATOM 514 N N . ILE A 1 72 ? 2.452 -0.816 -8.619 1.00 98.06 72 ILE A N 1
ATOM 515 C CA . ILE A 1 72 ? 1.761 -1.262 -9.827 1.00 98.06 72 ILE A CA 1
ATOM 516 C C . ILE A 1 72 ? 1.217 -0.011 -10.508 1.00 98.06 72 ILE A C 1
ATOM 518 O O . ILE A 1 72 ? 0.155 0.490 -10.135 1.00 98.06 72 ILE A O 1
ATOM 522 N N . ALA A 1 73 ? 1.996 0.543 -11.441 1.00 96.62 73 ALA A N 1
ATOM 523 C CA . ALA A 1 73 ? 1.654 1.770 -12.158 1.00 96.62 73 ALA A CA 1
ATOM 524 C C . ALA A 1 73 ? 0.750 1.516 -13.367 1.00 96.62 73 ALA A C 1
ATOM 526 O O . ALA A 1 73 ? 0.048 2.431 -13.789 1.00 96.62 73 ALA A O 1
ATOM 527 N N . ALA A 1 74 ? 0.757 0.295 -13.910 1.00 95.00 74 ALA A N 1
ATOM 528 C CA . ALA A 1 74 ? -0.178 -0.137 -14.937 1.00 95.00 74 ALA A CA 1
ATOM 529 C C . ALA A 1 74 ? -0.251 -1.665 -15.075 1.00 95.00 74 ALA A C 1
ATOM 531 O O . ALA A 1 74 ? 0.511 -2.418 -14.463 1.00 95.00 74 ALA A O 1
ATOM 532 N N . GLY A 1 75 ? -1.145 -2.090 -15.968 1.00 94.88 75 GLY A N 1
ATOM 533 C CA . GLY A 1 75 ? -1.372 -3.476 -16.345 1.00 94.88 75 GLY A CA 1
ATOM 534 C C . GLY A 1 75 ? -2.418 -4.186 -15.491 1.00 94.88 75 GLY A C 1
ATOM 535 O O . GLY A 1 75 ? -2.813 -3.693 -14.446 1.00 94.88 75 GLY A O 1
ATOM 536 N N . ASN A 1 76 ? -2.888 -5.347 -15.945 1.00 96.69 76 ASN A N 1
ATOM 537 C CA . ASN A 1 76 ? -3.927 -6.130 -15.262 1.00 96.69 76 ASN A CA 1
ATOM 538 C C . ASN A 1 76 ? -3.397 -7.492 -14.806 1.00 96.69 76 ASN A C 1
ATOM 540 O O . ASN A 1 76 ? -2.458 -8.026 -15.398 1.00 96.69 76 ASN A O 1
ATOM 544 N N . GLY A 1 77 ? -4.019 -8.076 -13.782 1.00 97.62 77 GLY A N 1
ATOM 545 C CA . GLY A 1 77 ? -3.783 -9.475 -13.409 1.00 97.62 77 GLY A CA 1
ATOM 546 C C . GLY A 1 77 ? -2.428 -9.755 -12.756 1.00 97.62 77 GLY A C 1
ATOM 547 O O . GLY A 1 77 ? -2.001 -10.903 -12.710 1.00 97.62 77 GLY A O 1
ATOM 548 N N . ALA A 1 78 ? -1.715 -8.726 -12.286 1.00 98.25 78 ALA A N 1
ATOM 549 C CA . ALA A 1 78 ? -0.426 -8.932 -11.624 1.00 98.25 78 ALA A CA 1
ATOM 550 C C . ALA A 1 78 ? -0.574 -9.726 -10.312 1.00 98.25 78 ALA A C 1
ATOM 552 O O . ALA A 1 78 ? -1.500 -9.482 -9.536 1.00 98.25 78 ALA A O 1
ATOM 553 N N . ILE A 1 79 ? 0.374 -10.625 -10.056 1.00 98.75 79 ILE A N 1
ATOM 554 C CA . ILE A 1 79 ? 0.493 -11.439 -8.847 1.00 98.75 79 ILE A CA 1
ATOM 555 C C . ILE A 1 79 ? 1.686 -10.928 -8.043 1.00 98.75 79 ILE A C 1
ATOM 557 O O . ILE A 1 79 ? 2.825 -11.017 -8.490 1.00 98.75 79 ILE A O 1
ATOM 561 N N . ILE A 1 80 ? 1.435 -10.418 -6.844 1.00 98.81 80 ILE A N 1
ATOM 562 C CA . ILE A 1 80 ? 2.432 -9.907 -5.907 1.00 98.81 80 ILE A CA 1
ATOM 563 C C . ILE A 1 80 ? 2.411 -10.814 -4.684 1.00 98.81 80 ILE A C 1
ATOM 565 O O . ILE A 1 80 ? 1.465 -10.765 -3.894 1.00 98.81 80 ILE A O 1
ATOM 569 N N . ARG A 1 81 ? 3.418 -11.676 -4.522 1.00 98.62 81 ARG A N 1
ATOM 570 C CA . ARG A 1 81 ? 3.400 -12.655 -3.428 1.00 98.62 81 ARG A CA 1
ATOM 571 C C . ARG A 1 81 ? 4.736 -12.957 -2.779 1.00 98.62 81 ARG A C 1
ATOM 573 O O . ARG A 1 81 ? 5.760 -12.957 -3.447 1.00 98.62 81 ARG A O 1
ATOM 580 N N . ASN A 1 82 ? 4.723 -13.306 -1.496 1.00 97.81 82 ASN A N 1
ATOM 581 C CA . ASN A 1 82 ? 5.924 -13.701 -0.748 1.00 97.81 82 ASN A CA 1
ATOM 582 C C . ASN A 1 82 ? 7.050 -12.653 -0.800 1.00 97.81 82 ASN A C 1
ATOM 584 O O . ASN A 1 82 ? 8.219 -13.019 -0.740 1.00 97.81 82 ASN A O 1
ATOM 588 N N . ASN A 1 83 ? 6.738 -11.370 -0.996 1.00 98.19 83 ASN A N 1
ATOM 589 C CA . ASN A 1 83 ? 7.748 -10.316 -0.951 1.00 98.19 83 ASN A CA 1
ATOM 590 C C . ASN A 1 83 ? 7.897 -9.804 0.480 1.00 98.19 83 ASN A C 1
ATOM 592 O O . ASN A 1 83 ? 6.917 -9.723 1.229 1.00 98.19 83 ASN A O 1
ATOM 596 N N . PHE A 1 84 ? 9.114 -9.396 0.819 1.00 97.94 84 PHE A N 1
ATOM 597 C CA . PHE A 1 84 ? 9.414 -8.670 2.041 1.00 97.94 84 PHE A CA 1
ATOM 598 C C . PHE A 1 84 ? 9.729 -7.216 1.693 1.00 97.94 84 PHE A C 1
ATOM 600 O O . PHE A 1 84 ? 10.629 -6.942 0.904 1.00 97.94 84 PHE A O 1
ATOM 607 N N . VAL A 1 85 ? 8.971 -6.272 2.248 1.00 98.38 85 VAL A N 1
ATOM 608 C CA . VAL A 1 85 ? 9.176 -4.833 2.031 1.00 98.38 85 VAL A CA 1
ATOM 609 C C . VAL A 1 85 ? 9.350 -4.163 3.381 1.00 98.38 85 VAL A C 1
ATOM 611 O O . VAL A 1 85 ? 8.430 -4.182 4.189 1.00 98.38 85 VAL A O 1
ATOM 614 N N . THR A 1 86 ? 10.491 -3.534 3.636 1.00 96.94 86 THR A N 1
ATOM 615 C CA . THR A 1 86 ? 10.767 -2.855 4.904 1.00 96.94 86 THR A CA 1
ATOM 616 C C . THR A 1 86 ? 11.483 -1.523 4.719 1.00 96.94 86 THR A C 1
ATOM 618 O O . THR A 1 86 ? 12.175 -1.290 3.727 1.00 96.94 86 THR A O 1
ATOM 621 N N . GLY A 1 87 ? 11.313 -0.622 5.686 1.00 93.94 87 GLY A N 1
ATOM 622 C CA . GLY A 1 87 ? 12.054 0.642 5.720 1.00 93.94 87 GLY A CA 1
ATOM 623 C C . GLY A 1 87 ? 11.674 1.616 4.602 1.00 93.94 87 GLY A C 1
ATOM 624 O O . GLY A 1 87 ? 12.492 2.437 4.195 1.00 93.94 87 GLY A O 1
ATOM 625 N N . VAL A 1 88 ? 10.446 1.537 4.080 1.00 96.94 88 VAL A N 1
ATOM 626 C CA . VAL A 1 88 ? 9.910 2.586 3.202 1.00 96.94 88 VAL A CA 1
ATOM 627 C C . VAL A 1 88 ? 9.573 3.802 4.062 1.00 96.94 88 VAL A C 1
ATOM 629 O O . VAL A 1 88 ? 8.663 3.754 4.889 1.00 96.94 88 VAL A O 1
ATOM 632 N N . THR A 1 89 ? 10.313 4.893 3.893 1.00 94.62 89 THR A N 1
ATOM 633 C CA . THR A 1 89 ? 10.137 6.128 4.667 1.00 94.62 89 THR A CA 1
ATOM 634 C C . THR A 1 89 ? 10.416 7.362 3.810 1.00 94.62 89 THR A C 1
ATOM 636 O O . THR A 1 89 ? 10.722 7.267 2.616 1.00 94.62 89 THR A O 1
ATOM 639 N N . GLY A 1 90 ? 10.256 8.535 4.407 1.00 92.31 90 GLY A N 1
ATOM 640 C CA . GLY A 1 90 ? 10.537 9.801 3.763 1.00 92.31 90 GLY A CA 1
ATOM 641 C C . GLY A 1 90 ? 10.414 10.976 4.715 1.00 92.31 90 GLY A C 1
ATOM 642 O O . GLY A 1 90 ? 9.649 10.924 5.688 1.00 92.31 90 GLY A O 1
ATOM 643 N N . ASP A 1 91 ? 11.151 12.026 4.383 1.00 90.94 91 ASP A N 1
ATOM 644 C CA . ASP A 1 91 ? 11.053 13.329 5.013 1.00 90.94 91 ASP A CA 1
ATOM 645 C C . ASP A 1 91 ? 9.627 13.883 4.858 1.00 90.94 91 ASP A C 1
ATOM 647 O O . ASP A 1 91 ? 8.931 13.647 3.862 1.00 90.94 91 ASP A O 1
ATOM 651 N N . MET A 1 92 ? 9.151 14.552 5.900 1.00 90.56 92 MET A N 1
ATOM 652 C CA . MET A 1 92 ? 7.820 15.153 5.951 1.00 90.56 92 MET A CA 1
ATOM 653 C C . MET A 1 92 ? 7.863 16.679 6.033 1.00 90.56 92 MET A C 1
ATOM 655 O O . MET A 1 92 ? 6.823 17.285 6.260 1.00 90.56 92 MET A O 1
ATOM 659 N N . THR A 1 93 ? 9.034 17.303 5.891 1.00 89.00 93 THR A N 1
ATOM 660 C CA . THR A 1 93 ? 9.182 18.761 5.839 1.00 89.00 93 THR A CA 1
ATOM 661 C C . THR A 1 93 ? 8.390 19.313 4.671 1.00 89.00 93 THR A C 1
ATOM 663 O O . THR A 1 93 ? 8.547 18.845 3.548 1.00 89.00 93 THR A O 1
ATOM 666 N N . GLY A 1 94 ? 7.567 20.326 4.928 1.00 80.06 94 GLY A N 1
ATOM 667 C CA . GLY A 1 94 ? 6.639 20.839 3.925 1.00 80.06 94 GLY A CA 1
ATOM 668 C C . GLY A 1 94 ? 5.388 19.970 3.857 1.00 80.06 94 GLY A C 1
ATOM 669 O O . GLY A 1 94 ? 4.905 19.486 4.875 1.00 80.06 94 GLY A O 1
ATOM 670 N N . GLY A 1 95 ? 4.825 19.780 2.670 1.00 65.69 95 GLY A N 1
ATOM 671 C CA . GLY A 1 95 ? 3.617 18.976 2.541 1.00 65.69 95 GLY A CA 1
ATOM 672 C C . GLY A 1 95 ? 2.873 19.210 1.238 1.00 65.69 95 GLY A C 1
ATOM 673 O O . GLY A 1 95 ? 2.227 20.237 1.042 1.00 65.69 95 GLY A O 1
ATOM 674 N N . GLY A 1 96 ? 2.935 18.223 0.354 1.00 61.69 96 GLY A N 1
ATOM 675 C CA . GLY A 1 96 ? 1.894 17.923 -0.602 1.00 61.69 96 GLY A CA 1
ATOM 676 C C . GLY A 1 96 ? 0.732 17.308 0.166 1.00 61.69 96 GLY A C 1
ATOM 677 O O . GLY A 1 96 ? 0.931 16.528 1.096 1.00 61.69 96 GLY A O 1
ATOM 678 N N . ALA A 1 97 ? -0.484 17.695 -0.206 1.00 75.94 97 ALA A N 1
ATOM 679 C CA . ALA A 1 97 ? -1.712 17.263 0.448 1.00 75.94 97 ALA A CA 1
ATOM 680 C C . ALA A 1 97 ? -1.790 15.738 0.663 1.00 75.94 97 ALA A C 1
ATOM 682 O O . ALA A 1 97 ? -1.157 14.961 -0.058 1.00 75.94 97 ALA A O 1
ATOM 683 N N . PHE A 1 98 ? -2.647 15.314 1.597 1.00 88.62 98 PHE A N 1
ATOM 684 C CA . PHE A 1 98 ? -3.044 13.918 1.774 1.00 88.62 98 PHE A CA 1
ATOM 685 C C . PHE A 1 98 ? -3.355 13.266 0.424 1.00 88.62 98 PHE A C 1
ATOM 687 O O . PHE A 1 98 ? -4.318 13.628 -0.251 1.00 88.62 98 PHE A O 1
ATOM 694 N N . SER A 1 99 ? -2.500 12.343 -0.014 1.00 90.56 99 SER A N 1
ATOM 695 C CA . SER A 1 99 ? -2.492 11.928 -1.413 1.00 90.56 99 SER A CA 1
ATOM 696 C C . SER A 1 99 ? -2.006 10.506 -1.576 1.00 90.56 99 SER A C 1
ATOM 698 O O . SER A 1 99 ? -1.038 10.070 -0.958 1.00 90.56 99 SER A O 1
ATOM 700 N N . THR A 1 100 ? -2.638 9.799 -2.503 1.00 94.19 100 THR A N 1
ATOM 701 C CA . THR A 1 100 ? -2.191 8.488 -2.963 1.00 94.19 100 THR A CA 1
ATOM 702 C C . THR A 1 100 ? -1.005 8.573 -3.920 1.00 94.19 100 THR A C 1
ATOM 704 O O . THR A 1 100 ? -0.404 7.548 -4.216 1.00 94.19 100 THR A O 1
ATOM 707 N N . THR A 1 101 ? -0.636 9.767 -4.391 1.00 92.69 101 THR A N 1
ATOM 708 C CA . THR A 1 101 ? 0.553 10.023 -5.221 1.00 92.69 101 THR A CA 1
ATOM 709 C C . THR A 1 101 ? 1.717 10.570 -4.394 1.00 92.69 101 THR A C 1
ATOM 711 O O . THR A 1 101 ? 2.871 10.251 -4.671 1.00 92.69 101 THR A O 1
ATOM 714 N N . PHE A 1 102 ? 1.454 11.359 -3.355 1.00 91.12 102 PHE A N 1
ATOM 715 C CA . PHE A 1 102 ? 2.513 11.914 -2.497 1.00 91.12 102 PHE A CA 1
ATOM 716 C C . PHE A 1 102 ? 2.712 11.134 -1.191 1.00 91.12 102 PHE A C 1
ATOM 718 O O . PHE A 1 102 ? 3.722 11.309 -0.518 1.00 91.12 102 PHE A O 1
ATOM 725 N N . GLY A 1 103 ? 1.787 10.231 -0.856 1.00 93.06 103 GLY A N 1
ATOM 726 C CA . GLY A 1 103 ? 1.900 9.343 0.295 1.00 93.06 103 GLY A CA 1
ATOM 727 C C . GLY A 1 103 ? 2.995 8.289 0.145 1.00 93.06 103 GLY A C 1
ATOM 728 O O . GLY A 1 103 ? 3.468 7.993 -0.956 1.00 93.06 103 GLY A O 1
ATOM 729 N N . LEU A 1 104 ? 3.387 7.707 1.273 1.00 95.62 104 LEU A N 1
ATOM 730 C CA . LEU A 1 104 ? 4.344 6.604 1.315 1.00 95.62 104 LEU A CA 1
ATOM 731 C C . LEU A 1 104 ? 3.594 5.274 1.294 1.00 95.62 104 LEU A C 1
ATOM 733 O O . LEU A 1 104 ? 2.594 5.125 1.994 1.00 95.62 104 LEU A O 1
ATOM 737 N N . PHE A 1 105 ? 4.076 4.311 0.513 1.00 98.50 105 PHE A N 1
ATOM 738 C CA . PHE A 1 105 ? 3.436 3.009 0.388 1.00 98.50 105 PHE A CA 1
ATOM 739 C C . PHE A 1 105 ? 4.445 1.868 0.401 1.00 98.50 105 PHE A C 1
ATOM 741 O O . PHE A 1 105 ? 5.396 1.869 -0.374 1.00 98.50 105 PHE A O 1
ATOM 748 N N . GLY A 1 106 ? 4.221 0.840 1.212 1.00 98.69 106 GLY A N 1
ATOM 749 C CA . GLY A 1 106 ? 4.994 -0.396 1.078 1.00 98.69 106 GLY A CA 1
ATOM 750 C C . GLY A 1 106 ? 4.685 -1.098 -0.245 1.00 98.69 106 GLY A C 1
ATOM 751 O O . GLY A 1 106 ? 5.574 -1.304 -1.071 1.00 98.69 106 GLY A O 1
ATOM 752 N N . ILE A 1 107 ? 3.406 -1.390 -0.481 1.00 98.88 107 ILE A N 1
ATOM 753 C CA . ILE A 1 107 ? 2.876 -1.887 -1.755 1.00 98.88 107 ILE A CA 1
ATOM 754 C C . ILE A 1 107 ? 1.723 -0.981 -2.195 1.00 98.88 107 ILE A C 1
ATOM 756 O O . ILE A 1 107 ? 0.770 -0.767 -1.445 1.00 98.88 107 ILE A O 1
ATOM 760 N N . ARG A 1 108 ? 1.788 -0.468 -3.425 1.00 98.75 108 ARG A N 1
ATOM 761 C CA . ARG A 1 108 ? 0.789 0.436 -4.005 1.00 98.75 108 ARG A CA 1
ATOM 762 C C . ARG A 1 108 ? 0.187 -0.145 -5.278 1.00 98.75 108 ARG A C 1
ATOM 764 O O . ARG A 1 108 ? 0.907 -0.394 -6.243 1.00 98.75 108 ARG A O 1
ATOM 771 N N . ILE A 1 109 ? -1.134 -0.284 -5.298 1.00 98.62 109 ILE A N 1
ATOM 772 C CA . ILE A 1 109 ? -1.920 -0.602 -6.493 1.00 98.62 109 ILE A CA 1
ATOM 773 C C . ILE A 1 109 ? -2.510 0.704 -7.017 1.00 98.62 109 ILE A C 1
ATOM 775 O O . ILE A 1 109 ? -3.491 1.208 -6.469 1.00 98.62 109 ILE A O 1
ATOM 779 N N . ALA A 1 110 ? -1.860 1.282 -8.027 1.00 97.56 110 ALA A N 1
ATOM 780 C CA . ALA A 1 110 ? -2.225 2.591 -8.563 1.00 97.56 110 ALA A CA 1
ATOM 781 C C . ALA A 1 110 ? -3.258 2.504 -9.689 1.00 97.56 110 ALA A C 1
ATOM 783 O O . ALA A 1 110 ? -4.113 3.374 -9.844 1.00 97.56 110 ALA A O 1
ATOM 784 N N . VAL A 1 111 ? -3.110 1.469 -10.513 1.00 96.12 111 VAL A N 1
ATOM 785 C CA . VAL A 1 111 ? -3.843 1.230 -11.756 1.00 96.12 111 VAL A CA 1
ATOM 786 C C . VAL A 1 111 ? -4.009 -0.279 -11.907 1.00 96.12 111 VAL A C 1
ATOM 788 O O . VAL A 1 111 ? -3.201 -1.039 -11.374 1.00 96.12 111 VAL A O 1
ATOM 791 N N . GLY A 1 112 ? -5.024 -0.689 -12.666 1.00 95.62 112 GLY A N 1
ATOM 792 C CA . GLY A 1 112 ? -5.206 -2.071 -13.079 1.00 95.62 112 GLY A CA 1
ATOM 793 C C . GLY A 1 112 ? -6.226 -2.842 -12.253 1.00 95.62 112 GLY A C 1
ATOM 794 O O . GLY A 1 112 ? -6.584 -2.481 -11.134 1.00 95.62 112 GLY A O 1
ATOM 795 N N . ASN A 1 113 ? -6.724 -3.915 -12.854 1.00 97.12 113 ASN A N 1
ATOM 796 C CA . ASN A 1 113 ? -7.761 -4.769 -12.293 1.00 97.12 113 ASN A CA 1
ATOM 797 C C . ASN A 1 113 ? -7.245 -6.193 -12.072 1.00 97.12 113 ASN A C 1
ATOM 799 O O . ASN A 1 113 ? -6.269 -6.634 -12.688 1.00 97.12 113 ASN A O 1
ATOM 803 N N . ASN A 1 114 ? -7.974 -6.947 -11.248 1.00 97.75 114 ASN A N 1
ATOM 804 C CA . ASN A 1 114 ? -7.780 -8.381 -11.016 1.00 97.75 114 ASN A CA 1
ATOM 805 C C . ASN A 1 114 ? -6.400 -8.742 -10.446 1.00 97.75 114 ASN A C 1
ATOM 807 O O . ASN A 1 114 ? -5.878 -9.827 -10.699 1.00 97.75 114 ASN A O 1
ATOM 811 N N . HIS A 1 115 ? -5.790 -7.829 -9.689 1.00 98.50 115 HIS A N 1
ATOM 812 C CA . HIS A 1 115 ? -4.514 -8.088 -9.034 1.00 98.50 115 HIS A CA 1
ATOM 813 C C . HIS A 1 115 ? -4.657 -9.066 -7.874 1.00 98.50 115 HIS A C 1
ATOM 815 O O . HIS A 1 115 ? -5.675 -9.117 -7.188 1.00 98.50 115 HIS A O 1
ATOM 821 N N . GLN A 1 116 ? -3.593 -9.811 -7.622 1.00 98.75 116 GLN A N 1
ATOM 822 C CA . GLN A 1 116 ? -3.516 -10.824 -6.585 1.00 98.75 116 GLN A CA 1
ATOM 823 C C . GLN A 1 116 ? -2.357 -10.502 -5.645 1.00 98.75 116 GLN A C 1
ATOM 825 O O . GLN A 1 116 ? -1.214 -10.449 -6.081 1.00 98.75 116 GLN A O 1
ATOM 830 N N . ILE A 1 117 ? -2.640 -10.266 -4.366 1.00 98.81 117 ILE A N 1
ATOM 831 C CA . ILE A 1 117 ? -1.666 -9.834 -3.363 1.00 98.81 117 ILE A CA 1
ATOM 832 C C . ILE A 1 117 ? -1.711 -10.820 -2.197 1.00 98.81 117 ILE A C 1
ATOM 834 O O . ILE A 1 117 ? -2.657 -10.799 -1.403 1.00 98.81 117 ILE A O 1
ATOM 838 N N . TYR A 1 118 ? -0.700 -11.686 -2.088 1.00 97.81 118 TYR A N 1
ATOM 839 C CA . TYR A 1 118 ? -0.705 -12.777 -1.110 1.00 97.81 118 TYR A CA 1
ATOM 840 C C . TYR A 1 118 ? 0.594 -12.942 -0.342 1.00 97.81 118 TYR A C 1
ATOM 842 O O . TYR A 1 118 ? 1.663 -12.892 -0.937 1.00 97.81 118 TYR A O 1
ATOM 850 N N . HIS A 1 119 ? 0.516 -13.273 0.949 1.00 97.56 119 HIS A N 1
ATOM 851 C CA . HIS A 1 119 ? 1.685 -13.742 1.709 1.00 97.56 119 HIS A CA 1
ATOM 852 C C . HIS A 1 119 ? 2.873 -12.769 1.712 1.00 97.56 119 HIS A C 1
ATOM 854 O O . HIS A 1 119 ? 4.014 -13.173 1.903 1.0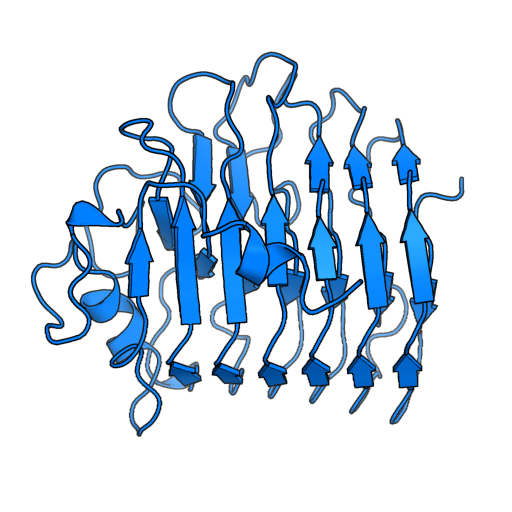0 97.56 119 HIS A O 1
ATOM 860 N N . ASN A 1 120 ? 2.627 -11.482 1.475 1.00 98.12 120 ASN A N 1
ATOM 861 C CA . ASN A 1 120 ? 3.663 -10.468 1.587 1.00 98.12 120 ASN A CA 1
ATOM 862 C C . ASN A 1 120 ? 3.763 -10.011 3.039 1.00 98.12 120 ASN A C 1
ATOM 864 O O . ASN A 1 120 ? 2.748 -9.890 3.731 1.00 98.12 120 ASN A O 1
ATOM 868 N N . THR A 1 121 ? 4.977 -9.675 3.454 1.00 97.50 121 THR A N 1
ATOM 869 C CA . THR A 1 121 ? 5.227 -8.975 4.710 1.00 97.50 121 THR A CA 1
ATOM 870 C C . THR A 1 121 ? 5.715 -7.576 4.380 1.00 97.50 121 THR A C 1
ATOM 872 O O . THR A 1 121 ? 6.749 -7.398 3.736 1.00 97.50 121 THR A O 1
ATOM 875 N N . VAL A 1 122 ? 4.967 -6.573 4.825 1.00 98.25 122 VAL A N 1
ATOM 876 C CA . VAL A 1 122 ? 5.327 -5.167 4.672 1.00 98.25 122 VAL A CA 1
ATOM 877 C C . VAL A 1 122 ? 5.514 -4.557 6.049 1.00 98.25 122 VAL A C 1
ATOM 879 O O . VAL A 1 122 ? 4.573 -4.525 6.838 1.00 98.25 122 VAL A O 1
ATOM 882 N N . TYR A 1 123 ? 6.709 -4.044 6.318 1.00 96.62 123 TYR A N 1
ATOM 883 C CA . TYR A 1 123 ? 7.097 -3.458 7.589 1.00 96.62 123 TYR A CA 1
ATOM 884 C C . TYR A 1 123 ? 7.611 -2.022 7.443 1.00 96.62 123 TYR A C 1
ATOM 886 O O . TYR A 1 123 ? 8.786 -1.752 7.199 1.00 96.62 123 TYR A O 1
ATOM 894 N N . MET A 1 124 ? 6.709 -1.061 7.610 1.00 96.31 124 MET A N 1
ATOM 895 C CA . MET A 1 124 ? 7.050 0.358 7.675 1.00 96.31 124 MET A CA 1
ATOM 896 C C . MET A 1 124 ? 7.299 0.751 9.132 1.00 96.31 124 MET A C 1
ATOM 898 O O . MET A 1 124 ? 6.500 0.438 10.012 1.00 96.31 124 MET A O 1
ATOM 902 N N . HIS A 1 125 ? 8.419 1.416 9.399 1.00 94.56 125 HIS A N 1
ATOM 903 C CA . HIS A 1 125 ? 8.885 1.722 10.754 1.00 94.56 125 HIS A CA 1
ATOM 904 C C . HIS A 1 125 ? 9.870 2.893 10.751 1.00 94.56 125 HIS A C 1
ATOM 906 O O . HIS A 1 125 ? 10.292 3.354 9.687 1.00 94.56 125 HIS A O 1
ATOM 912 N N . GLY A 1 126 ? 10.225 3.350 11.952 1.00 92.44 126 GLY A N 1
ATOM 913 C CA . GLY A 1 126 ? 11.127 4.475 12.169 1.00 92.44 126 GLY A CA 1
ATOM 914 C C . GLY A 1 126 ? 10.399 5.813 12.285 1.00 92.44 126 GLY A C 1
ATOM 915 O O . GLY A 1 126 ? 9.213 5.941 11.975 1.00 92.44 126 GLY A O 1
ATOM 916 N N . VAL A 1 127 ? 11.133 6.816 12.758 1.00 92.12 127 VAL A N 1
ATOM 917 C CA . VAL A 1 127 ? 10.650 8.195 12.855 1.00 92.12 127 VAL A CA 1
ATOM 918 C C . VAL A 1 127 ? 10.745 8.834 11.472 1.00 92.12 127 VAL A C 1
ATOM 920 O O . VAL A 1 127 ? 11.812 8.814 10.857 1.00 92.12 127 VAL A O 1
ATOM 923 N N . ARG A 1 128 ? 9.657 9.426 10.976 1.00 91.25 128 ARG A N 1
ATOM 924 C CA . ARG A 1 128 ? 9.733 10.343 9.833 1.00 91.25 128 ARG A CA 1
ATOM 925 C C . ARG A 1 128 ? 10.251 11.686 10.321 1.00 91.25 128 ARG A C 1
ATOM 927 O O . ARG A 1 128 ? 9.693 12.268 11.247 1.00 91.25 128 ARG A O 1
ATOM 934 N N . THR A 1 129 ? 11.343 12.149 9.730 1.00 88.56 129 THR A N 1
ATOM 935 C CA . THR A 1 129 ? 11.982 13.426 10.062 1.00 88.56 129 THR A CA 1
ATOM 936 C C . THR A 1 129 ? 11.328 14.576 9.308 1.00 88.56 129 THR A C 1
ATOM 938 O O . THR A 1 129 ? 10.749 14.364 8.246 1.00 88.56 129 THR A O 1
ATOM 941 N N . GLY A 1 130 ? 11.432 15.793 9.846 1.00 89.00 130 GLY A N 1
ATOM 942 C CA . GLY A 1 130 ? 10.893 17.008 9.232 1.00 89.00 130 GLY A CA 1
ATOM 943 C C . GLY A 1 130 ? 9.669 17.575 9.951 1.00 89.00 130 GLY A C 1
ATOM 944 O O . GLY A 1 130 ? 9.279 17.086 11.008 1.00 89.00 130 GLY A O 1
ATOM 945 N N . THR A 1 131 ? 9.060 18.612 9.374 1.00 89.31 131 THR A N 1
ATOM 946 C CA . THR A 1 131 ? 7.854 19.262 9.919 1.00 89.31 131 THR A CA 1
ATOM 947 C C . THR A 1 131 ? 6.766 19.368 8.848 1.00 89.31 131 THR A C 1
ATOM 949 O O . THR A 1 131 ? 6.948 20.137 7.897 1.00 89.31 131 THR A O 1
ATOM 952 N N . PRO A 1 132 ? 5.633 18.658 8.996 1.00 88.44 132 PRO A N 1
ATOM 953 C CA . PRO A 1 132 ? 4.549 18.727 8.028 1.00 88.44 132 PRO A CA 1
ATOM 954 C C . PRO A 1 132 ? 3.819 20.077 8.101 1.00 88.44 132 PRO A C 1
ATOM 956 O O . PRO A 1 132 ? 3.519 20.570 9.188 1.00 88.44 132 PRO A O 1
ATOM 959 N N . THR A 1 133 ? 3.489 20.661 6.949 1.00 87.00 133 THR A N 1
ATOM 960 C CA . THR A 1 133 ? 2.595 21.828 6.811 1.00 87.00 133 THR A CA 1
ATOM 961 C C . THR A 1 133 ? 1.190 21.443 6.349 1.00 87.00 133 THR A C 1
ATOM 963 O O . THR A 1 133 ? 0.284 22.276 6.364 1.00 87.00 133 THR A O 1
ATOM 966 N N . THR A 1 134 ? 0.991 20.183 5.955 1.00 86.69 134 THR A N 1
ATOM 967 C CA . THR A 1 134 ? -0.297 19.616 5.543 1.00 86.69 134 THR A CA 1
ATOM 968 C C . THR A 1 134 ? -0.515 18.244 6.168 1.00 86.69 134 THR A C 1
ATOM 970 O O . THR A 1 134 ? 0.349 17.682 6.838 1.00 86.69 134 THR A O 1
ATOM 973 N N . THR A 1 135 ? -1.685 17.672 5.909 1.00 89.06 135 THR A N 1
ATOM 974 C CA . THR A 1 135 ? -1.995 16.285 6.245 1.00 89.06 135 THR A CA 1
ATOM 975 C C . THR A 1 135 ? -1.226 15.324 5.335 1.00 89.06 135 THR A C 1
ATOM 977 O O . THR A 1 135 ? -1.042 15.609 4.151 1.00 89.06 135 THR A O 1
ATOM 980 N N . LEU A 1 136 ? -0.762 14.190 5.870 1.00 91.25 136 LEU A N 1
ATOM 981 C CA . LEU A 1 136 ? 0.077 13.230 5.138 1.00 91.25 136 LEU A CA 1
ATOM 982 C C . LEU A 1 136 ? -0.411 11.792 5.316 1.00 91.25 136 LEU A C 1
ATOM 984 O O . LEU A 1 136 ? -1.002 11.442 6.335 1.00 91.25 136 LEU A O 1
ATOM 988 N N . LEU A 1 137 ? -0.106 10.950 4.328 1.00 94.81 137 LEU A N 1
ATOM 989 C CA . LEU A 1 137 ? -0.454 9.531 4.303 1.00 94.81 137 LEU A CA 1
ATOM 990 C C . LEU A 1 137 ? 0.807 8.662 4.247 1.00 94.81 137 LEU A C 1
ATOM 992 O O . LEU A 1 137 ? 1.717 8.909 3.452 1.00 94.81 137 LEU A O 1
ATOM 996 N N . SER A 1 138 ? 0.828 7.613 5.057 1.00 96.12 138 SER A N 1
ATOM 997 C CA . SER A 1 138 ? 1.720 6.470 4.917 1.00 96.12 138 SER A CA 1
ATOM 998 C C . SER A 1 138 ? 0.925 5.185 5.133 1.00 96.12 138 SER A C 1
ATOM 1000 O O . SER A 1 138 ? 0.236 5.053 6.145 1.00 96.12 138 SER A O 1
ATOM 1002 N N . ALA A 1 139 ? 1.014 4.240 4.198 1.00 98.31 139 ALA A N 1
ATOM 1003 C CA . ALA A 1 139 ? 0.289 2.979 4.262 1.00 98.31 139 ALA A CA 1
ATOM 1004 C C . ALA A 1 139 ? 1.168 1.778 3.899 1.00 98.31 139 ALA A C 1
ATOM 1006 O O . ALA A 1 139 ? 1.811 1.775 2.854 1.00 98.31 139 ALA A O 1
ATOM 1007 N N . ALA A 1 140 ? 1.156 0.703 4.692 1.00 98.69 140 ALA A N 1
ATOM 1008 C CA . ALA A 1 140 ? 1.868 -0.519 4.297 1.00 98.69 140 ALA A CA 1
ATOM 1009 C C . ALA A 1 140 ? 1.306 -1.097 2.981 1.00 98.69 140 ALA A C 1
ATOM 1011 O O . ALA A 1 140 ? 2.067 -1.472 2.087 1.00 98.69 140 ALA A O 1
ATOM 1012 N N . PHE A 1 141 ? -0.011 -1.063 2.800 1.00 98.81 141 PHE A N 1
ATOM 1013 C CA . PHE A 1 141 ? -0.673 -1.419 1.548 1.00 98.81 141 PHE A CA 1
ATOM 1014 C C . PHE A 1 141 ? -1.671 -0.343 1.114 1.00 98.81 141 PHE A C 1
ATOM 1016 O O . P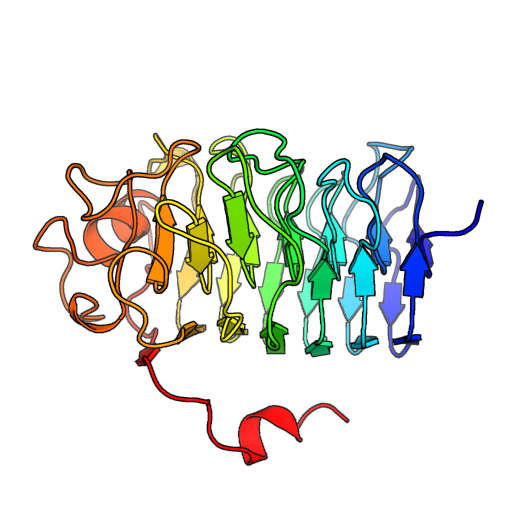HE A 1 141 ? -2.354 0.234 1.953 1.00 98.81 141 PHE A O 1
ATOM 1023 N N . GLY A 1 142 ? -1.795 -0.073 -0.186 1.00 98.44 142 GLY A N 1
ATOM 1024 C CA . GLY A 1 142 ? -2.762 0.902 -0.690 1.00 98.44 142 GLY A CA 1
ATOM 1025 C C . GLY A 1 142 ? -3.403 0.517 -2.016 1.00 98.44 142 GLY A C 1
ATOM 1026 O O . GLY A 1 142 ? -2.703 0.181 -2.970 1.00 98.44 142 GLY A O 1
ATOM 1027 N N . ILE A 1 143 ? -4.728 0.656 -2.087 1.00 98.44 143 ILE A N 1
ATOM 1028 C CA . ILE A 1 143 ? -5.518 0.665 -3.328 1.00 98.44 143 ILE A CA 1
ATOM 1029 C C . ILE A 1 143 ? -5.976 2.103 -3.554 1.00 98.44 143 ILE A C 1
ATOM 1031 O O . ILE A 1 143 ? -6.631 2.681 -2.692 1.00 98.44 143 ILE A O 1
ATOM 1035 N N . THR A 1 144 ? -5.610 2.719 -4.675 1.00 97.50 144 THR A N 1
ATOM 1036 C CA . THR A 1 144 ? -5.709 4.185 -4.788 1.00 97.50 144 THR A CA 1
ATOM 1037 C C . THR A 1 144 ? -7.039 4.715 -5.319 1.00 97.50 144 THR A C 1
ATOM 1039 O O . THR A 1 144 ? -7.276 5.915 -5.214 1.00 97.50 144 THR A O 1
ATOM 1042 N N . ALA A 1 145 ? -7.890 3.868 -5.902 1.00 96.62 145 ALA A N 1
ATOM 1043 C CA . ALA A 1 145 ? -9.152 4.264 -6.526 1.00 96.62 145 ALA A CA 1
ATOM 1044 C C . ALA A 1 145 ? -10.209 3.152 -6.442 1.00 96.62 145 ALA A C 1
ATOM 1046 O O . ALA A 1 145 ? -9.880 1.967 -6.451 1.00 96.62 145 ALA A O 1
ATOM 1047 N N . ASN A 1 146 ? -11.487 3.535 -6.392 1.00 95.25 146 ASN A N 1
ATOM 1048 C CA . ASN A 1 146 ? -12.627 2.606 -6.375 1.00 95.25 146 ASN A CA 1
ATOM 1049 C C . ASN A 1 146 ? -12.938 1.995 -7.757 1.00 95.25 146 ASN A C 1
ATOM 1051 O O . ASN A 1 146 ? -13.785 1.115 -7.870 1.00 95.25 146 ASN A O 1
ATOM 1055 N N . THR A 1 147 ? -12.232 2.429 -8.802 1.00 95.75 147 THR A N 1
ATOM 1056 C CA . THR A 1 147 ? -12.261 1.834 -10.145 1.00 95.75 147 THR A CA 1
ATOM 1057 C C . THR A 1 147 ? -11.329 0.630 -10.290 1.00 95.75 147 THR A C 1
ATOM 1059 O O . THR A 1 147 ? -11.384 -0.052 -11.311 1.00 95.75 147 THR A O 1
ATOM 1062 N N . LEU A 1 148 ? -10.484 0.358 -9.288 1.00 96.50 148 LEU A N 1
ATOM 1063 C CA . LEU A 1 148 ? -9.605 -0.811 -9.235 1.00 96.50 148 LEU A CA 1
ATOM 1064 C C . LEU A 1 148 ? -10.428 -2.006 -8.752 1.00 96.50 148 LEU A C 1
ATOM 1066 O O . LEU A 1 148 ? -10.719 -2.139 -7.560 1.00 96.50 148 LEU A O 1
ATOM 1070 N N . THR A 1 149 ? -10.844 -2.844 -9.694 1.00 96.81 149 THR A N 1
ATOM 1071 C CA . THR A 1 149 ? -11.811 -3.922 -9.459 1.00 96.81 149 THR A CA 1
ATOM 1072 C C . THR A 1 149 ? -11.153 -5.297 -9.411 1.00 96.81 149 THR A C 1
ATOM 1074 O O . THR A 1 149 ? -10.108 -5.534 -10.021 1.00 96.81 149 THR A O 1
ATOM 1077 N N . GLY A 1 150 ? -11.763 -6.227 -8.675 1.00 96.69 150 GLY A N 1
ATOM 1078 C CA . GLY A 1 150 ? -11.358 -7.637 -8.640 1.00 96.69 150 GLY A CA 1
ATOM 1079 C C . GLY A 1 150 ? -10.019 -7.904 -7.946 1.00 96.69 150 GLY A C 1
ATOM 1080 O O . GLY A 1 150 ? -9.486 -9.009 -8.050 1.00 96.69 150 GLY A O 1
ATOM 1081 N N . CYS A 1 151 ? -9.456 -6.915 -7.247 1.00 97.88 151 CYS A N 1
ATOM 1082 C CA . CYS A 1 151 ? -8.266 -7.115 -6.429 1.00 97.88 151 CYS A CA 1
ATOM 1083 C C .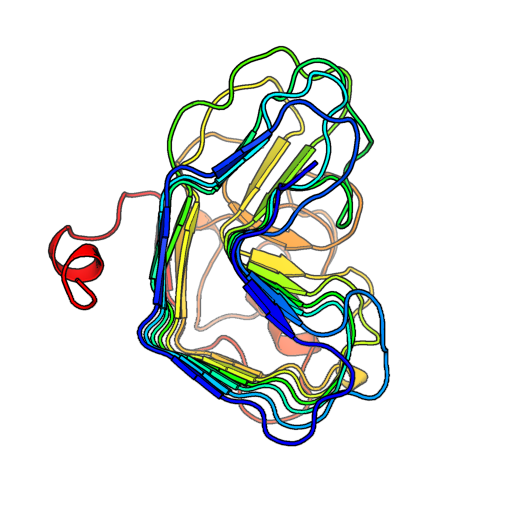 CYS A 1 151 ? -8.539 -8.164 -5.344 1.00 97.88 151 CYS A C 1
ATOM 1085 O O . CYS A 1 151 ? -9.588 -8.164 -4.699 1.00 97.88 151 CYS A O 1
ATOM 1087 N N . ASN A 1 152 ? -7.576 -9.051 -5.128 1.00 98.06 152 ASN A N 1
ATOM 1088 C CA . ASN A 1 152 ? -7.659 -10.121 -4.151 1.00 98.06 152 ASN A CA 1
ATOM 1089 C C . ASN A 1 152 ? -6.447 -10.067 -3.222 1.00 98.06 152 ASN A C 1
ATOM 1091 O O . ASN A 1 152 ? -5.328 -10.360 -3.633 1.00 98.06 152 ASN A O 1
ATOM 1095 N N . VAL A 1 153 ? -6.685 -9.664 -1.979 1.00 98.62 153 VAL A N 1
ATOM 1096 C CA . VAL A 1 153 ? -5.676 -9.344 -0.970 1.00 98.62 153 VAL A CA 1
ATOM 1097 C C . VAL A 1 153 ? -5.881 -10.263 0.229 1.00 98.62 153 VAL A C 1
ATOM 1099 O O . VAL A 1 153 ? -6.783 -10.052 1.046 1.00 98.62 153 VAL A O 1
ATOM 1102 N N . ARG A 1 154 ? -5.064 -11.311 0.344 1.00 97.75 154 ARG A N 1
ATOM 1103 C CA . ARG A 1 154 ? -5.208 -12.295 1.428 1.00 97.75 154 ARG A CA 1
ATOM 1104 C C . ARG A 1 154 ? -3.887 -12.731 2.024 1.00 97.75 154 ARG A C 1
ATOM 1106 O O . ARG A 1 154 ? -2.888 -12.803 1.319 1.00 97.75 154 ARG A O 1
ATOM 1113 N N . ASN A 1 155 ? -3.904 -13.148 3.285 1.00 97.56 155 ASN A N 1
ATOM 1114 C CA . ASN A 1 155 ? -2.761 -13.796 3.934 1.00 97.56 155 ASN A CA 1
ATOM 1115 C C . ASN A 1 155 ? -1.508 -12.913 4.021 1.00 97.56 155 ASN A C 1
ATOM 1117 O O . ASN A 1 155 ? -0.404 -13.446 4.059 1.00 97.56 155 ASN A O 1
ATOM 1121 N N . ASN A 1 156 ? -1.645 -11.587 4.003 1.00 98.12 156 ASN A N 1
ATOM 1122 C CA . ASN A 1 156 ? -0.515 -10.668 4.126 1.00 98.12 156 ASN A CA 1
ATOM 1123 C C . ASN A 1 156 ? -0.350 -10.182 5.566 1.00 98.12 156 ASN A C 1
ATOM 1125 O O . ASN A 1 156 ? -1.302 -10.160 6.349 1.00 98.12 156 ASN A O 1
ATOM 1129 N N . ILE A 1 157 ? 0.852 -9.713 5.878 1.00 97.62 157 ILE A N 1
ATOM 1130 C CA . ILE A 1 157 ? 1.170 -9.017 7.119 1.00 97.62 157 ILE A CA 1
ATOM 1131 C C . ILE A 1 157 ? 1.502 -7.568 6.756 1.00 97.62 157 ILE A C 1
ATOM 1133 O O . ILE A 1 157 ? 2.525 -7.297 6.125 1.00 97.62 157 ILE A O 1
ATOM 1137 N N . PHE A 1 158 ? 0.637 -6.631 7.140 1.00 98.25 158 PHE A N 1
ATOM 1138 C CA . PHE A 1 158 ? 0.801 -5.205 6.865 1.00 98.25 158 PHE A CA 1
ATOM 1139 C C . PHE A 1 158 ? 1.044 -4.447 8.164 1.00 98.25 158 PHE A C 1
ATOM 1141 O O . PHE A 1 158 ? 0.159 -4.313 9.009 1.00 98.25 158 PHE A O 1
ATOM 1148 N N . ILE A 1 159 ? 2.261 -3.942 8.319 1.00 97.75 159 ILE A N 1
ATOM 1149 C CA . ILE A 1 159 ? 2.734 -3.305 9.541 1.00 97.75 159 ILE A CA 1
ATOM 1150 C C . ILE A 1 159 ? 3.157 -1.877 9.218 1.00 97.75 159 ILE A C 1
ATOM 1152 O O . ILE A 1 159 ? 4.021 -1.653 8.367 1.00 97.75 159 ILE A O 1
ATOM 1156 N N . ASN A 1 160 ? 2.592 -0.913 9.938 1.00 97.44 160 ASN A N 1
ATOM 1157 C CA . ASN A 1 160 ? 3.046 0.468 9.910 1.00 97.44 160 ASN A CA 1
ATOM 1158 C C . ASN A 1 160 ? 3.210 1.010 11.330 1.00 97.44 160 ASN A C 1
ATOM 1160 O O . ASN A 1 160 ? 2.267 1.485 11.961 1.00 97.44 160 ASN A O 1
ATOM 1164 N N . LEU A 1 161 ? 4.437 0.921 11.833 1.00 95.94 161 LEU A N 1
ATOM 1165 C CA . LEU A 1 161 ? 4.845 1.453 13.131 1.00 95.94 161 LEU A CA 1
ATOM 1166 C C . LEU A 1 161 ? 5.602 2.778 12.992 1.00 95.94 161 LEU A C 1
ATOM 1168 O O . LEU A 1 161 ? 6.330 3.158 13.906 1.00 95.94 161 LEU A O 1
ATOM 1172 N N . GLN A 1 162 ? 5.489 3.466 11.853 1.00 95.25 162 GLN A N 1
ATOM 1173 C CA . GLN A 1 162 ? 6.132 4.767 11.691 1.00 95.25 162 GLN A CA 1
ATOM 1174 C C . GLN A 1 162 ? 5.585 5.780 12.689 1.00 95.25 162 GLN A C 1
ATOM 1176 O O . GLN A 1 162 ? 4.406 5.751 13.033 1.00 95.25 162 GLN A O 1
ATOM 1181 N N . THR A 1 163 ? 6.446 6.684 13.138 1.00 93.50 163 THR A N 1
ATOM 1182 C CA . THR A 1 163 ? 6.106 7.757 14.078 1.00 93.50 163 THR A CA 1
ATOM 1183 C C . THR A 1 163 ? 6.595 9.105 13.555 1.00 93.50 163 THR A C 1
ATOM 1185 O O . THR A 1 163 ? 7.212 9.195 12.491 1.00 93.50 163 THR A O 1
ATOM 1188 N N . GLY A 1 164 ? 6.334 10.164 14.322 1.00 89.81 164 GLY A N 1
ATOM 1189 C CA . GLY A 1 164 ? 6.752 11.524 14.005 1.00 89.81 164 GLY A CA 1
ATOM 1190 C C . GLY A 1 164 ? 5.651 12.350 13.347 1.00 89.81 164 GLY A C 1
ATOM 1191 O O . GLY A 1 164 ? 4.648 11.828 12.860 1.00 89.81 164 GLY A O 1
ATOM 1192 N N . GLY A 1 165 ? 5.872 13.660 13.345 1.00 85.12 165 GLY A N 1
ATOM 1193 C CA . GLY A 1 165 ? 4.950 14.655 12.819 1.00 85.12 165 GLY A CA 1
AT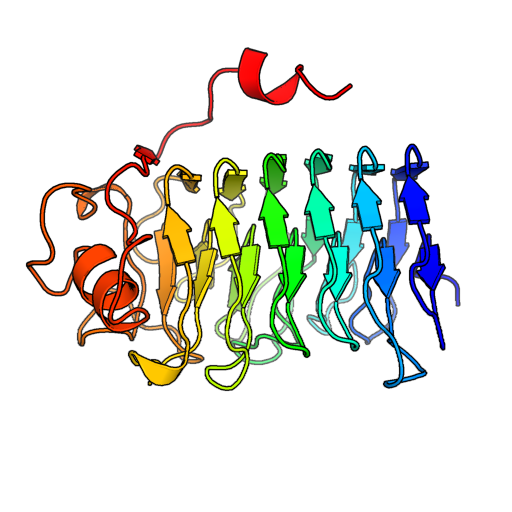OM 1194 C C . GLY A 1 165 ? 3.931 15.112 13.855 1.00 85.12 165 GLY A C 1
ATOM 1195 O O . GLY A 1 165 ? 3.998 14.739 15.025 1.00 85.12 165 GLY A O 1
ATOM 1196 N N . THR A 1 166 ? 3.034 15.993 13.430 1.00 77.31 166 THR A N 1
ATOM 1197 C CA . THR A 1 166 ? 2.008 16.604 14.279 1.00 77.31 166 THR A CA 1
ATOM 1198 C C . THR A 1 166 ? 0.642 15.959 14.014 1.00 77.31 166 THR A C 1
ATOM 1200 O O . THR A 1 166 ? 0.549 14.829 13.531 1.00 77.31 166 THR A O 1
ATOM 1203 N N . THR A 1 167 ? -0.443 16.640 14.374 1.00 70.44 167 THR A N 1
ATOM 1204 C CA . THR A 1 167 ? -1.800 16.158 14.125 1.00 70.44 167 THR A CA 1
ATOM 1205 C C . THR A 1 167 ? -2.084 16.034 12.625 1.00 70.44 167 THR A C 1
ATOM 1207 O O . THR A 1 167 ? -1.533 16.755 11.797 1.00 70.44 167 THR A O 1
ATOM 1210 N N . SER A 1 168 ? -3.009 15.139 12.272 1.00 83.94 168 SER A N 1
ATOM 1211 C CA . SER A 1 168 ? -3.495 14.943 10.898 1.00 83.94 168 SER A CA 1
ATOM 1212 C C . SER A 1 168 ? -2.567 14.204 9.926 1.00 83.94 168 SER A C 1
ATOM 1214 O O . SER A 1 168 ? -2.596 14.430 8.714 1.00 83.94 168 SER A O 1
ATOM 1216 N N . ILE A 1 169 ? -1.781 13.267 10.449 1.00 89.62 169 ILE A N 1
ATOM 1217 C CA . ILE A 1 169 ? -1.036 12.282 9.661 1.00 89.62 169 ILE A CA 1
ATOM 1218 C C . ILE A 1 169 ? -1.702 10.921 9.826 1.00 89.62 169 ILE A C 1
ATOM 1220 O O . ILE A 1 169 ? -2.031 10.556 10.944 1.00 89.62 169 ILE A O 1
ATOM 1224 N N . ALA A 1 170 ? -1.870 10.160 8.746 1.00 94.81 170 ALA A N 1
ATOM 1225 C CA . ALA A 1 170 ? -2.320 8.772 8.809 1.00 94.81 170 ALA A CA 1
ATOM 1226 C C . ALA A 1 170 ? -1.132 7.818 8.619 1.00 94.81 170 ALA A C 1
ATOM 1228 O O . ALA A 1 170 ? -0.624 7.676 7.504 1.00 94.81 170 ALA A O 1
ATOM 1229 N N . TYR A 1 171 ? -0.716 7.152 9.696 1.00 96.00 171 TYR A N 1
ATOM 1230 C CA . TYR A 1 171 ? 0.168 5.986 9.678 1.00 96.00 171 TYR A CA 1
ATOM 1231 C C . TYR A 1 171 ? -0.680 4.728 9.757 1.00 96.00 171 TYR A C 1
ATOM 1233 O O . TYR A 1 171 ? -1.114 4.325 10.837 1.00 96.00 171 TYR A O 1
ATOM 1241 N N . VAL A 1 172 ? -0.957 4.131 8.601 1.00 98.12 172 VAL A N 1
ATOM 1242 C CA . VAL A 1 172 ? -1.928 3.041 8.504 1.00 98.12 172 VAL A CA 1
ATOM 1243 C C . VAL A 1 172 ? -1.335 1.753 7.961 1.00 98.12 172 VAL A C 1
ATOM 1245 O O . VAL A 1 172 ? -0.392 1.761 7.170 1.00 98.12 172 VAL A O 1
ATOM 1248 N N . SER A 1 173 ? -1.880 0.611 8.374 1.00 98.38 173 SER A N 1
ATOM 1249 C CA . SER A 1 173 ? -1.549 -0.670 7.737 1.00 98.38 173 SER A CA 1
ATOM 1250 C C . SER A 1 173 ? -2.089 -0.714 6.302 1.00 98.38 173 SER A C 1
ATOM 1252 O O . SER A 1 173 ? -1.435 -1.240 5.404 1.00 98.38 173 SER A O 1
ATOM 1254 N N . MET A 1 174 ? -3.255 -0.110 6.062 1.00 98.25 174 MET A N 1
ATOM 1255 C CA . MET A 1 174 ? -3.927 -0.121 4.768 1.00 98.25 174 MET A CA 1
ATOM 1256 C C . MET A 1 174 ? -4.511 1.246 4.387 1.00 98.25 174 MET A C 1
ATOM 1258 O O . MET A 1 174 ? -4.994 2.003 5.222 1.00 98.25 174 MET A O 1
ATOM 1262 N N . TYR A 1 175 ? -4.517 1.555 3.099 1.00 98.44 175 TYR A N 1
ATOM 1263 C CA . TYR A 1 175 ? -5.305 2.634 2.519 1.00 98.44 175 TYR A CA 1
ATOM 1264 C C . TYR A 1 175 ? -6.324 2.061 1.538 1.00 98.44 175 TYR A C 1
ATOM 1266 O O . TYR A 1 175 ? -5.964 1.268 0.660 1.00 98.44 175 TYR A O 1
ATOM 1274 N N . LEU A 1 176 ? -7.569 2.517 1.651 1.00 97.81 176 LEU A N 1
ATOM 1275 C CA . LEU A 1 176 ? -8.641 2.224 0.707 1.00 97.81 176 LEU A CA 1
ATOM 1276 C C . LEU A 1 176 ? -9.259 3.539 0.199 1.00 97.81 176 LEU A C 1
ATOM 1278 O O . LEU A 1 176 ? -9.348 4.510 0.960 1.00 97.81 176 LEU A O 1
ATOM 1282 N N . PRO A 1 177 ? -9.716 3.593 -1.067 1.00 96.19 177 PRO A N 1
ATOM 1283 C CA . PRO A 1 177 ? -10.406 4.775 -1.591 1.00 96.19 177 PRO A CA 1
ATOM 1284 C C . PRO A 1 177 ? -11.696 5.019 -0.796 1.00 96.19 177 PRO A C 1
ATOM 1286 O O . PRO A 1 177 ? -12.138 4.118 -0.096 1.00 96.19 177 PRO A O 1
ATOM 1289 N N . SER A 1 178 ? -12.327 6.190 -0.885 1.00 91.44 178 SER A N 1
ATOM 1290 C CA . SER A 1 178 ? -13.705 6.391 -0.399 1.00 91.44 178 SER A CA 1
ATOM 1291 C C . SER A 1 178 ? -14.709 6.137 -1.525 1.00 91.44 178 SER A C 1
ATOM 1293 O O . SER A 1 178 ? -14.338 6.035 -2.696 1.00 91.44 178 SER A O 1
ATOM 1295 N N . GLY A 1 179 ? -15.994 6.006 -1.176 1.00 89.00 179 GLY A N 1
ATOM 1296 C CA . GLY A 1 179 ? -17.063 5.792 -2.158 1.00 89.00 179 GLY A CA 1
ATOM 1297 C C . GLY A 1 179 ? -16.948 4.463 -2.911 1.00 89.00 179 GLY A C 1
ATOM 1298 O O . GLY A 1 179 ? -17.489 4.328 -4.007 1.00 89.00 179 GLY A O 1
ATOM 1299 N N . GLY A 1 180 ? -16.196 3.503 -2.368 1.00 91.19 180 GLY A N 1
ATOM 1300 C CA . GLY A 1 180 ? -16.209 2.130 -2.840 1.00 91.19 180 GLY A CA 1
ATOM 1301 C C . GLY A 1 180 ? -17.537 1.451 -2.509 1.00 91.19 180 GLY A C 1
ATOM 1302 O O . GLY A 1 180 ? -18.223 1.813 -1.555 1.00 91.19 180 GLY A O 1
ATOM 1303 N N . GLY A 1 181 ? -17.886 0.450 -3.307 1.00 93.62 181 GLY A N 1
ATOM 1304 C CA . GLY A 1 181 ? -19.059 -0.389 -3.100 1.00 93.62 181 GLY A CA 1
ATOM 1305 C C . GLY A 1 181 ? -18.836 -1.763 -3.712 1.00 93.62 181 GLY A C 1
ATOM 1306 O O . GLY A 1 181 ? -17.724 -2.094 -4.127 1.00 93.62 181 GLY A O 1
ATOM 1307 N N . THR A 1 182 ? -19.897 -2.555 -3.828 1.00 95.19 182 THR A N 1
ATOM 1308 C CA . THR A 1 182 ? -19.813 -3.955 -4.269 1.00 95.19 182 THR A CA 1
ATOM 1309 C C . THR A 1 182 ? -19.209 -4.130 -5.662 1.00 95.19 182 THR A C 1
ATOM 1311 O O . THR A 1 182 ? -18.613 -5.169 -5.935 1.00 95.19 182 THR A O 1
ATOM 1314 N N . GLY A 1 183 ? -19.294 -3.105 -6.519 1.00 94.31 183 GLY A N 1
ATOM 1315 C CA . GLY A 1 183 ? -18.657 -3.075 -7.839 1.00 94.31 183 GLY A CA 1
ATOM 1316 C C . GLY A 1 183 ? -17.125 -3.125 -7.808 1.00 94.31 183 GLY A C 1
ATOM 1317 O O . GLY A 1 183 ? -16.523 -3.541 -8.794 1.00 94.31 183 GLY A O 1
ATOM 1318 N N . MET A 1 184 ? -16.486 -2.780 -6.682 1.00 96.44 184 MET A N 1
ATOM 1319 C CA . MET A 1 184 ? -15.046 -3.006 -6.510 1.00 96.44 184 MET A CA 1
ATOM 1320 C C . MET A 1 184 ? -14.705 -4.496 -6.532 1.00 96.44 184 MET A C 1
ATOM 1322 O O . MET A 1 184 ? -13.612 -4.863 -6.957 1.00 96.44 184 MET A O 1
ATOM 1326 N N . ASN A 1 185 ? -15.622 -5.359 -6.082 1.00 96.31 185 ASN A N 1
ATOM 1327 C CA . ASN A 1 185 ? -15.391 -6.795 -5.943 1.00 96.31 185 ASN A CA 1
ATOM 1328 C C . ASN A 1 185 ? -14.052 -7.097 -5.234 1.00 96.31 185 ASN A C 1
ATOM 1330 O O . ASN A 1 185 ? -13.298 -7.988 -5.633 1.00 96.31 185 ASN A O 1
ATOM 1334 N N . LEU A 1 186 ? -13.716 -6.286 -4.223 1.00 97.31 186 LEU A N 1
ATOM 1335 C CA . LEU A 1 186 ? -12.457 -6.399 -3.497 1.00 97.31 186 LEU A CA 1
ATOM 1336 C C . LEU A 1 186 ? -12.550 -7.613 -2.591 1.00 97.31 186 LEU A C 1
ATOM 1338 O O . LEU A 1 186 ? -13.324 -7.636 -1.637 1.00 97.31 186 LEU A O 1
ATOM 1342 N N . THR A 1 187 ? -11.737 -8.625 -2.849 1.00 97.50 187 THR A N 1
ATOM 1343 C CA . THR A 1 187 ? -11.541 -9.654 -1.841 1.00 97.50 187 THR A CA 1
ATOM 1344 C C . THR A 1 187 ? -10.450 -9.214 -0.876 1.00 97.50 187 THR A C 1
ATOM 1346 O O . THR A 1 187 ? -9.303 -9.039 -1.278 1.00 97.50 187 THR A O 1
ATOM 1349 N N . LEU A 1 188 ? -10.796 -9.114 0.401 1.00 96.81 188 LEU A N 1
ATOM 1350 C CA . LEU A 1 188 ? -9.882 -8.819 1.493 1.00 96.81 188 LEU A CA 1
ATOM 1351 C C . LEU A 1 188 ? -10.154 -9.830 2.603 1.00 96.81 188 LEU A C 1
ATOM 1353 O O . LEU A 1 188 ? -11.264 -9.851 3.115 1.00 96.81 188 LEU A O 1
ATOM 1357 N N . ASN A 1 189 ? -9.209 -10.710 2.940 1.00 96.31 189 ASN A N 1
ATOM 1358 C CA . ASN A 1 189 ? -9.421 -11.646 4.050 1.00 96.31 189 ASN A CA 1
ATOM 1359 C C . ASN A 1 189 ? -8.119 -12.220 4.616 1.00 96.31 189 ASN A C 1
ATOM 1361 O O . ASN A 1 189 ? -7.149 -12.393 3.883 1.00 96.31 189 ASN A O 1
ATOM 1365 N N . ASN A 1 190 ? -8.144 -12.628 5.884 1.00 96.56 190 ASN A N 1
ATOM 1366 C CA . ASN A 1 190 ? -7.046 -13.319 6.560 1.00 96.56 190 ASN A CA 1
ATOM 1367 C C . ASN A 1 190 ? -5.717 -12.548 6.479 1.00 96.56 190 ASN A C 1
ATOM 1369 O O . ASN A 1 190 ? -4.667 -13.132 6.240 1.00 96.56 190 ASN A O 1
ATOM 1373 N N . ASN A 1 191 ? -5.760 -11.224 6.606 1.00 97.62 191 ASN A N 1
ATOM 1374 C CA . ASN A 1 191 ? -4.564 -10.394 6.721 1.00 97.62 191 ASN A CA 1
ATOM 1375 C C . ASN A 1 191 ? -4.331 -10.029 8.193 1.00 97.62 191 ASN A C 1
ATOM 1377 O O . ASN A 1 191 ? -5.257 -10.026 9.002 1.00 97.62 191 ASN A O 1
ATOM 1381 N N . ALA A 1 192 ? -3.096 -9.687 8.541 1.00 97.44 192 ALA A N 1
ATOM 1382 C CA . ALA A 1 192 ? -2.765 -9.156 9.856 1.00 97.44 192 ALA A CA 1
ATOM 1383 C C . ALA A 1 192 ? -2.347 -7.686 9.735 1.00 97.44 192 ALA A C 1
ATOM 1385 O O . ALA A 1 192 ? -1.404 -7.361 9.008 1.00 97.44 192 ALA A O 1
ATOM 1386 N N . TYR A 1 193 ? -3.050 -6.809 10.448 1.00 98.06 193 TYR A N 1
ATOM 1387 C CA . TYR A 1 193 ? -2.827 -5.369 10.474 1.00 98.06 193 TYR A CA 1
ATOM 1388 C C . TYR A 1 193 ? -2.153 -4.968 11.785 1.00 98.06 193 TYR A C 1
ATOM 1390 O O . TYR A 1 193 ? -2.682 -5.210 12.869 1.00 98.06 193 TYR A O 1
ATOM 1398 N N . TYR A 1 194 ? -0.993 -4.332 11.686 1.00 97.69 194 TYR A N 1
ATOM 1399 C CA . TYR A 1 194 ? -0.262 -3.804 12.833 1.00 97.69 194 TYR A CA 1
ATOM 1400 C C . TYR A 1 194 ? -0.046 -2.304 12.651 1.00 97.69 194 TYR A C 1
ATOM 1402 O O . TYR A 1 194 ? 0.457 -1.865 11.609 1.00 97.69 194 TYR A O 1
ATOM 1410 N N . CYS A 1 195 ? -0.398 -1.520 13.663 1.00 96.31 195 CYS A N 1
ATOM 1411 C CA . CYS A 1 195 ? -0.140 -0.084 13.719 1.00 96.31 195 CYS A CA 1
ATOM 1412 C C . CYS A 1 195 ? 0.493 0.295 15.061 1.00 96.31 195 CYS A C 1
ATOM 1414 O O . CYS A 1 195 ? 0.491 -0.501 15.996 1.00 96.31 195 CYS A O 1
ATOM 1416 N N . ASN A 1 196 ? 1.055 1.499 15.177 1.00 93.00 196 ASN A N 1
ATOM 1417 C CA . ASN A 1 196 ? 1.454 2.011 16.492 1.00 93.00 196 ASN A CA 1
ATOM 1418 C C . ASN A 1 196 ? 0.218 2.486 17.301 1.00 93.00 196 ASN A C 1
ATOM 1420 O O . ASN A 1 196 ? -0.912 2.436 16.812 1.00 93.00 196 ASN A O 1
ATOM 1424 N N . SER A 1 197 ? 0.418 2.930 18.544 1.00 91.50 197 SER A N 1
ATOM 1425 C CA . SER A 1 197 ? -0.655 3.335 19.471 1.00 91.50 197 SER A CA 1
ATOM 1426 C C . SER A 1 197 ? -0.925 4.849 19.543 1.00 91.50 197 SER A C 1
ATOM 1428 O O . SER A 1 197 ? -1.654 5.300 20.427 1.00 91.50 197 SER A O 1
ATOM 1430 N N . THR A 1 198 ? -0.355 5.655 18.644 1.00 91.81 198 THR A N 1
ATOM 1431 C CA . THR A 1 198 ? -0.516 7.118 18.650 1.00 91.81 198 THR A CA 1
ATOM 1432 C C . THR A 1 198 ? -1.944 7.507 18.273 1.00 91.81 198 THR A C 1
ATOM 1434 O O . THR A 1 198 ? -2.387 7.307 17.139 1.00 91.81 198 THR A O 1
ATOM 1437 N N . ALA A 1 199 ? -2.665 8.089 19.230 1.00 90.38 199 ALA A N 1
ATOM 1438 C CA . ALA A 1 199 ? -4.050 8.500 19.047 1.00 90.38 199 ALA A CA 1
ATOM 1439 C C . ALA A 1 199 ? -4.189 9.561 17.947 1.00 90.38 199 ALA A C 1
ATOM 1441 O O . ALA A 1 199 ? -3.433 10.531 17.897 1.00 90.38 199 ALA A O 1
ATOM 1442 N N . GLY A 1 200 ? -5.187 9.381 17.079 1.00 90.44 200 GLY A N 1
ATOM 1443 C CA . GLY A 1 200 ? -5.487 10.332 16.013 1.00 90.44 200 GLY A CA 1
ATOM 1444 C C . GLY A 1 200 ? -4.369 10.484 14.984 1.00 90.44 200 GLY A C 1
ATOM 1445 O O . GLY A 1 200 ? -4.249 11.557 14.392 1.00 90.44 200 GLY A O 1
ATOM 1446 N N . SER A 1 201 ? -3.550 9.447 14.788 1.00 91.69 201 SER A N 1
ATOM 1447 C CA . SER A 1 201 ? -2.648 9.350 13.638 1.00 91.69 201 SER A CA 1
ATOM 1448 C C . SER A 1 201 ? -2.377 7.915 13.195 1.00 91.69 201 SER A C 1
ATOM 1450 O O . SER A 1 201 ? -2.248 7.649 12.001 1.00 91.69 201 SER A O 1
ATOM 1452 N N . ALA A 1 202 ? -2.326 6.970 14.131 1.00 93.94 202 ALA A N 1
ATOM 1453 C CA . ALA A 1 202 ? -2.121 5.565 13.823 1.00 93.94 202 ALA A CA 1
ATOM 1454 C C . ALA A 1 202 ? -3.442 4.806 13.680 1.00 93.94 202 ALA A C 1
ATOM 1456 O O . ALA A 1 202 ? -4.377 5.000 14.459 1.00 93.94 202 ALA A O 1
ATOM 1457 N N . GLY A 1 203 ? -3.508 3.907 12.701 1.00 96.69 203 GLY A N 1
ATOM 1458 C CA . GLY A 1 203 ? -4.679 3.063 12.491 1.00 96.69 203 GLY A CA 1
ATOM 1459 C C . GLY A 1 203 ? -4.387 1.846 11.629 1.00 96.69 203 GLY A C 1
ATOM 1460 O O . GLY A 1 203 ? -3.306 1.689 11.073 1.00 96.69 203 GLY A O 1
ATOM 1461 N N . ILE A 1 204 ? -5.371 0.970 11.489 1.00 97.94 204 ILE A N 1
ATOM 1462 C CA . ILE A 1 204 ? -5.259 -0.185 10.591 1.00 97.94 204 ILE A CA 1
ATOM 1463 C C . ILE A 1 204 ? -5.675 0.169 9.169 1.00 97.94 204 ILE A C 1
ATOM 1465 O O . ILE A 1 204 ? -5.178 -0.432 8.219 1.00 97.94 204 ILE A O 1
ATOM 1469 N N . CYS A 1 205 ? -6.537 1.174 9.001 1.00 97.88 205 CYS A N 1
ATOM 1470 C CA . CYS A 1 205 ? -6.943 1.639 7.687 1.00 97.88 205 CYS A CA 1
ATOM 1471 C C . CYS A 1 205 ? -7.268 3.133 7.683 1.00 97.88 205 CYS A C 1
ATOM 1473 O O . CYS A 1 205 ? -7.924 3.617 8.601 1.00 97.88 205 CYS A O 1
ATOM 1475 N N . GLN A 1 206 ? -6.901 3.840 6.613 1.00 97.38 206 GLN A N 1
ATOM 1476 C CA . GLN A 1 206 ? -7.569 5.089 6.239 1.00 97.38 206 GLN A CA 1
ATOM 1477 C C . GLN A 1 206 ? -8.493 4.825 5.050 1.00 97.38 206 GLN A C 1
ATOM 1479 O O . GLN A 1 206 ? -8.039 4.339 4.012 1.00 97.38 206 GLN A O 1
ATOM 1484 N N . GLY A 1 207 ? -9.767 5.193 5.187 1.00 95.69 207 GLY A N 1
ATOM 1485 C CA . GLY A 1 207 ? -10.697 5.320 4.065 1.00 95.69 207 GLY A CA 1
ATOM 1486 C C . GLY A 1 207 ? -10.725 6.747 3.511 1.00 95.69 207 GLY A C 1
ATOM 1487 O O . GLY A 1 207 ? -10.924 7.701 4.267 1.00 95.69 207 GLY A O 1
ATOM 1488 N N . GLY A 1 208 ? -10.564 6.896 2.196 1.00 93.50 208 GLY A N 1
ATOM 1489 C CA . GLY A 1 208 ? -10.750 8.170 1.494 1.00 93.50 208 GLY A CA 1
ATOM 1490 C C . GLY A 1 208 ? -9.533 9.088 1.448 1.00 93.50 208 GLY A C 1
ATOM 1491 O O . GLY A 1 208 ? -8.532 8.889 2.124 1.00 93.50 208 GLY A O 1
ATOM 1492 N N . THR A 1 209 ? -9.593 10.107 0.593 1.00 88.00 209 THR A N 1
ATOM 1493 C CA . THR A 1 209 ? -8.476 11.030 0.294 1.00 88.00 209 THR A CA 1
ATOM 1494 C C . THR A 1 209 ? -8.375 12.223 1.243 1.00 88.00 209 THR A C 1
ATOM 1496 O O . THR A 1 209 ? -7.554 13.109 1.030 1.00 88.00 209 THR A O 1
ATOM 1499 N N . THR A 1 210 ? -9.202 12.274 2.280 1.00 89.56 210 THR A N 1
ATOM 1500 C CA . THR A 1 210 ? -9.187 13.348 3.270 1.00 89.56 210 THR A CA 1
ATOM 1501 C C . THR A 1 210 ? -8.914 12.740 4.631 1.00 89.56 210 THR A C 1
ATOM 1503 O O . THR A 1 210 ? -9.538 11.749 5.015 1.00 89.56 210 THR A O 1
ATOM 1506 N N . TYR A 1 211 ? -7.970 13.331 5.361 1.00 91.38 211 TYR A N 1
ATOM 1507 C CA . TYR A 1 211 ? -7.729 12.926 6.734 1.00 91.38 211 TYR A CA 1
ATOM 1508 C C . TYR A 1 211 ? -8.955 13.250 7.593 1.00 91.38 211 TYR A C 1
ATOM 1510 O O . TYR A 1 211 ? -9.429 14.384 7.625 1.00 91.38 211 TYR A O 1
ATOM 1518 N N . THR A 1 212 ? -9.483 12.248 8.285 1.00 92.19 212 THR A N 1
ATOM 1519 C CA . THR A 1 212 ? -10.629 12.380 9.191 1.00 92.19 212 THR A CA 1
ATOM 1520 C C . THR A 1 212 ? -10.435 11.380 10.322 1.00 92.19 212 THR A C 1
ATOM 1522 O O . THR A 1 212 ? -10.282 10.190 10.061 1.00 92.19 212 THR A O 1
ATOM 1525 N N . SER A 1 213 ? -10.390 11.862 11.563 1.00 91.44 213 SER A N 1
ATOM 1526 C CA . SER A 1 213 ? -10.235 11.040 12.765 1.00 91.44 213 SER A CA 1
ATOM 1527 C C . SER A 1 213 ? -11.111 11.609 13.887 1.00 91.44 213 SER A C 1
ATOM 1529 O O . SER A 1 213 ? -10.931 12.782 14.223 1.00 91.44 213 SER A O 1
ATOM 1531 N N . PRO A 1 214 ? -12.010 10.816 14.500 1.00 90.69 214 PRO A N 1
ATOM 1532 C CA . PRO A 1 214 ? -12.297 9.404 14.204 1.00 90.69 214 PRO A CA 1
ATOM 1533 C C . PRO A 1 214 ? -13.065 9.220 12.879 1.00 90.69 214 PRO A C 1
ATOM 1535 O O . PRO A 1 214 ? -13.383 10.195 12.200 1.00 90.69 214 PRO A O 1
ATOM 1538 N N . VAL A 1 215 ? -13.375 7.973 12.506 1.00 94.69 215 VAL A N 1
ATOM 1539 C CA . VAL A 1 215 ? -14.353 7.675 11.441 1.00 94.69 215 VAL A CA 1
ATOM 1540 C C . VAL A 1 215 ? -15.700 8.306 11.797 1.00 94.69 215 VAL A C 1
ATOM 1542 O O . VAL A 1 215 ? -16.267 8.012 12.848 1.00 94.69 215 VAL A O 1
ATOM 1545 N N . THR A 1 216 ? -16.228 9.150 10.913 1.00 90.94 216 THR A N 1
ATOM 1546 C CA . THR A 1 216 ? -17.546 9.794 11.080 1.00 90.94 216 THR A CA 1
ATOM 1547 C C . THR A 1 216 ? -18.592 9.263 10.104 1.00 90.94 216 THR A C 1
ATOM 1549 O O . THR A 1 216 ? -19.785 9.509 10.271 1.00 90.94 216 THR A O 1
ATOM 1552 N N . THR A 1 217 ? -18.180 8.538 9.064 1.00 90.69 217 THR A N 1
ATOM 1553 C CA . THR A 1 217 ? -19.066 7.954 8.051 1.00 90.69 217 THR A CA 1
ATOM 1554 C C . THR A 1 217 ? -18.431 6.687 7.492 1.00 90.69 217 THR A C 1
ATOM 1556 O O . THR A 1 217 ? -17.210 6.615 7.348 1.00 90.69 217 THR A O 1
ATOM 1559 N N . ALA A 1 218 ? -19.256 5.699 7.138 1.00 89.25 218 ALA A N 1
ATOM 1560 C CA . ALA A 1 218 ? -18.799 4.478 6.484 1.00 89.25 218 ALA A CA 1
ATOM 1561 C C . ALA A 1 218 ? -17.893 4.799 5.278 1.00 89.25 218 ALA A C 1
ATOM 1563 O O . ALA A 1 218 ? -18.233 5.608 4.414 1.00 89.25 218 ALA A O 1
ATOM 1564 N N . GLY A 1 219 ? -16.712 4.185 5.240 1.00 89.81 219 GLY A N 1
ATOM 1565 C CA . GLY A 1 219 ? -15.728 4.366 4.170 1.00 89.81 219 GLY A CA 1
ATOM 1566 C C . GLY A 1 219 ? -14.896 5.647 4.191 1.00 89.81 219 GLY A C 1
ATOM 1567 O O . GLY A 1 219 ? -14.056 5.809 3.307 1.00 89.81 219 GLY A O 1
ATOM 1568 N N . THR A 1 220 ? -15.062 6.525 5.188 1.00 94.38 220 THR A N 1
ATOM 1569 C CA . THR A 1 220 ? -14.262 7.756 5.312 1.00 94.38 220 THR A CA 1
ATOM 1570 C C . THR A 1 220 ? -13.676 7.908 6.711 1.00 94.38 220 THR A C 1
ATOM 1572 O O . THR A 1 220 ? -14.408 7.996 7.694 1.00 94.38 220 THR A O 1
ATOM 1575 N N . GLY A 1 221 ? -12.350 8.009 6.792 1.00 95.25 221 GLY A N 1
ATOM 1576 C CA . GLY A 1 221 ? -11.631 8.292 8.031 1.00 95.25 221 GLY A CA 1
ATOM 1577 C C . GLY A 1 221 ? -10.721 7.167 8.517 1.00 95.25 221 GLY A C 1
ATOM 1578 O O . GLY A 1 221 ? -10.489 6.177 7.817 1.00 95.25 221 GLY A O 1
ATOM 1579 N N . LEU A 1 222 ? -10.183 7.375 9.717 1.00 96.50 222 LEU A N 1
ATOM 1580 C CA . LEU A 1 222 ? -9.161 6.547 10.348 1.00 96.50 222 LEU A CA 1
ATOM 1581 C C . LEU A 1 222 ? -9.783 5.432 11.196 1.00 96.50 222 LEU A C 1
ATOM 1583 O O . LEU A 1 222 ? -10.279 5.685 12.293 1.00 96.50 222 LEU A O 1
ATOM 1587 N N . TYR A 1 223 ? -9.702 4.196 10.710 1.00 97.56 223 TYR A N 1
ATOM 1588 C CA . TYR A 1 223 ? -10.095 2.992 11.440 1.00 97.56 223 TYR A CA 1
ATOM 1589 C C . TYR A 1 223 ? -8.964 2.536 12.357 1.00 97.56 223 TYR A C 1
ATOM 1591 O O . TYR A 1 223 ? -7.818 2.380 11.918 1.00 97.56 223 TYR A O 1
ATOM 1599 N N . THR A 1 224 ? -9.285 2.276 13.620 1.00 97.25 224 THR A N 1
ATOM 1600 C CA . THR A 1 224 ? -8.304 1.869 14.630 1.00 97.25 224 THR A CA 1
ATOM 1601 C C . THR A 1 224 ? -8.308 0.356 14.839 1.00 97.25 224 THR A C 1
ATOM 1603 O O . THR A 1 224 ? -9.282 -0.328 14.532 1.00 97.25 224 THR A O 1
ATOM 1606 N N . ALA A 1 225 ? -7.215 -0.181 15.388 1.00 97.06 225 ALA A N 1
ATOM 1607 C CA . ALA A 1 225 ? -7.179 -1.581 15.804 1.00 97.06 225 ALA A CA 1
ATOM 1608 C C . ALA A 1 225 ? -8.137 -1.870 16.976 1.00 97.06 225 ALA A C 1
ATOM 1610 O O . ALA A 1 225 ? -8.647 -2.979 17.076 1.00 97.06 225 ALA A O 1
ATOM 1611 N N . ALA A 1 226 ? -8.396 -0.884 17.844 1.00 95.94 226 ALA A N 1
ATOM 1612 C CA . ALA A 1 226 ? -9.268 -1.046 19.008 1.00 95.94 226 ALA A CA 1
ATOM 1613 C C . ALA A 1 226 ? -10.746 -1.228 18.621 1.00 95.94 226 ALA A C 1
ATOM 1615 O O . ALA A 1 226 ? -11.472 -1.952 19.297 1.00 95.94 226 ALA A O 1
ATOM 1616 N N . ASP A 1 227 ? -11.176 -0.605 17.520 1.00 96.69 227 ASP A N 1
ATOM 1617 C CA . ASP A 1 227 ? -12.543 -0.714 16.997 1.00 96.69 227 ASP A CA 1
ATOM 1618 C C . ASP A 1 227 ? -12.747 -1.927 16.072 1.00 96.69 227 ASP A C 1
ATOM 1620 O O . ASP A 1 227 ? -13.865 -2.203 15.626 1.00 96.69 227 ASP A O 1
ATOM 1624 N N . PHE A 1 228 ? -11.676 -2.651 15.738 1.00 97.44 228 PHE A N 1
ATOM 1625 C CA . PHE A 1 228 ? -11.754 -3.761 14.802 1.00 97.44 228 PHE A CA 1
ATOM 1626 C C . PHE A 1 228 ? -12.281 -5.025 15.472 1.00 97.44 228 PHE A C 1
ATOM 1628 O O . PHE A 1 228 ? -11.678 -5.573 16.394 1.00 97.44 228 PHE A O 1
ATOM 1635 N N . ASN A 1 229 ? -13.379 -5.547 14.937 1.00 97.12 229 ASN A N 1
ATOM 1636 C CA . ASN A 1 229 ? -13.874 -6.866 15.285 1.00 97.12 229 ASN A CA 1
ATOM 1637 C C . ASN A 1 229 ? -14.204 -7.624 14.003 1.00 97.12 229 ASN A C 1
ATOM 1639 O O . ASN A 1 229 ? -15.176 -7.307 13.313 1.00 97.12 229 ASN A O 1
ATOM 1643 N N . ALA A 1 230 ? -13.411 -8.659 13.726 1.00 96.19 230 ALA A N 1
ATOM 1644 C CA . ALA A 1 230 ? -13.547 -9.479 12.534 1.00 96.19 230 ALA A CA 1
ATOM 1645 C C . ALA A 1 230 ? -14.884 -10.234 12.459 1.00 96.19 230 ALA A C 1
ATOM 1647 O O . ALA A 1 230 ? -15.217 -10.737 11.398 1.00 96.19 230 ALA A O 1
ATOM 1648 N N . CYS A 1 231 ? -15.686 -10.293 13.523 1.00 94.69 231 CYS A N 1
ATOM 1649 C CA . CYS A 1 231 ? -16.995 -10.954 13.540 1.00 94.69 231 CYS A CA 1
ATOM 1650 C C . CYS A 1 231 ? -18.181 -9.988 13.376 1.00 94.69 231 CYS A C 1
ATOM 1652 O O . CYS A 1 231 ? -19.320 -10.446 13.312 1.00 94.69 231 CYS A O 1
ATOM 1654 N N . LEU A 1 232 ? -17.950 -8.672 13.317 1.00 95.75 232 LEU A N 1
ATOM 1655 C CA . LEU A 1 232 ? -19.004 -7.651 13.266 1.00 95.75 232 LEU A CA 1
ATOM 1656 C C . LEU A 1 232 ? -18.797 -6.700 12.085 1.00 95.75 232 LEU A C 1
ATOM 1658 O O . LEU A 1 232 ? -17.668 -6.450 11.693 1.00 95.75 232 LEU A O 1
ATOM 1662 N N . THR A 1 233 ? -19.877 -6.119 11.561 1.00 95.06 233 THR A N 1
ATOM 1663 C CA . THR A 1 233 ? -19.849 -5.041 10.544 1.00 95.06 233 THR A CA 1
ATOM 1664 C C . THR A 1 233 ? -20.363 -3.709 11.094 1.00 95.06 233 THR A C 1
ATOM 1666 O O . THR A 1 233 ? -20.637 -2.770 10.349 1.00 95.06 233 THR A O 1
ATOM 1669 N N . THR A 1 234 ? -20.543 -3.633 12.407 1.00 95.50 234 THR A N 1
ATOM 1670 C CA . THR A 1 234 ? -21.006 -2.463 13.151 1.00 95.50 234 THR A CA 1
ATOM 1671 C C . THR A 1 234 ? -20.154 -2.308 14.409 1.00 95.50 234 THR A C 1
ATOM 1673 O O . THR A 1 234 ? -19.644 -3.319 14.905 1.00 95.50 234 THR A O 1
ATOM 1676 N N . PRO A 1 235 ? -20.045 -1.095 14.978 1.00 96.38 235 PRO A N 1
ATOM 1677 C CA . PRO A 1 235 ? -20.537 0.195 14.462 1.00 96.38 235 PRO A CA 1
ATOM 1678 C C . PRO A 1 235 ? -19.726 0.690 13.247 1.00 96.38 235 PRO A C 1
ATOM 1680 O O . PRO A 1 235 ? -18.855 -0.021 12.754 1.00 96.38 235 PRO A O 1
ATOM 1683 N N . VAL A 1 236 ? -20.001 1.906 12.755 1.00 96.12 236 VAL A N 1
ATOM 1684 C CA . VAL A 1 236 ? -19.277 2.514 11.615 1.00 96.12 236 VAL A CA 1
ATOM 1685 C C . VAL A 1 236 ? -17.766 2.643 11.839 1.00 96.12 236 VAL A C 1
ATOM 1687 O O . VAL A 1 236 ? -17.023 2.746 10.872 1.00 96.12 236 VAL A O 1
ATOM 1690 N N . THR A 1 237 ? -17.303 2.619 13.093 1.00 96.81 237 THR A N 1
ATOM 1691 C CA . THR A 1 237 ? -15.873 2.651 13.439 1.00 96.81 237 THR A CA 1
ATOM 1692 C C . THR A 1 237 ? -15.173 1.306 13.241 1.00 96.81 237 THR A C 1
ATOM 1694 O O . THR A 1 237 ? -13.947 1.273 13.171 1.00 96.81 237 THR A O 1
ATOM 1697 N N . ASN A 1 238 ? -15.911 0.201 13.091 1.00 97.50 238 ASN A N 1
ATOM 1698 C CA . ASN A 1 238 ? -15.325 -1.087 12.738 1.00 97.50 238 ASN A CA 1
ATOM 1699 C C . ASN A 1 238 ? -15.014 -1.115 11.234 1.00 97.50 238 ASN A C 1
ATOM 1701 O O . ASN A 1 238 ? -15.910 -0.917 10.415 1.00 97.50 238 ASN A O 1
ATOM 1705 N N . LEU A 1 239 ? -13.765 -1.414 10.855 1.00 97.12 239 LEU A N 1
ATOM 1706 C CA . LEU A 1 239 ? -13.324 -1.469 9.451 1.00 97.12 239 LEU A CA 1
ATOM 1707 C C . LEU A 1 239 ? -14.203 -2.371 8.579 1.00 97.12 239 LEU A C 1
ATOM 1709 O O . LEU A 1 239 ? -14.460 -2.039 7.420 1.00 97.12 239 LEU A O 1
ATOM 1713 N N . ARG A 1 240 ? -14.722 -3.468 9.140 1.00 96.12 240 ARG A N 1
ATOM 1714 C CA . ARG A 1 240 ? -15.636 -4.370 8.432 1.00 96.12 240 ARG A CA 1
ATOM 1715 C C . ARG A 1 240 ? -16.934 -3.703 7.995 1.00 96.12 240 ARG A C 1
ATOM 1717 O O . ARG A 1 240 ? -17.521 -4.154 7.022 1.00 96.12 240 ARG A O 1
ATOM 1724 N N . ASN A 1 241 ? -17.370 -2.620 8.644 1.00 95.75 241 ASN A N 1
ATOM 1725 C CA . ASN A 1 241 ? -18.488 -1.814 8.148 1.00 95.75 241 ASN A CA 1
ATOM 1726 C C . ASN A 1 241 ? -18.228 -1.314 6.723 1.00 95.75 241 ASN A C 1
ATOM 1728 O O . ASN A 1 241 ? -19.137 -1.303 5.895 1.00 95.75 241 ASN A O 1
ATOM 1732 N N . TYR A 1 242 ? -16.978 -0.942 6.440 1.00 96.06 242 TYR A N 1
ATOM 1733 C CA . TYR A 1 242 ? -16.579 -0.494 5.122 1.00 96.06 242 TYR A CA 1
ATOM 1734 C C . TYR A 1 242 ? -16.181 -1.646 4.202 1.00 96.06 242 TYR A C 1
ATOM 1736 O O . TYR A 1 242 ? -16.725 -1.767 3.107 1.00 96.06 242 TYR A O 1
ATOM 1744 N N . THR A 1 243 ? -15.254 -2.507 4.625 1.00 95.88 243 THR A N 1
ATOM 1745 C CA . THR A 1 243 ? -14.669 -3.527 3.739 1.00 95.88 243 THR A CA 1
ATOM 1746 C C . THR A 1 243 ? -15.682 -4.580 3.293 1.00 95.88 243 THR A C 1
ATOM 1748 O O . THR A 1 243 ? -15.600 -5.042 2.156 1.00 95.88 243 THR A O 1
ATOM 1751 N N . ASP A 1 244 ? -16.702 -4.892 4.099 1.00 94.81 244 ASP A N 1
ATOM 1752 C CA . ASP A 1 244 ? -17.789 -5.785 3.678 1.00 94.81 244 ASP A CA 1
ATOM 1753 C C . ASP A 1 244 ? -18.670 -5.185 2.577 1.00 94.81 244 ASP A C 1
ATOM 1755 O O . ASP A 1 244 ? -19.263 -5.938 1.805 1.00 94.81 244 ASP A O 1
ATOM 1759 N N . ALA A 1 245 ? -18.769 -3.855 2.493 1.00 94.69 245 ALA A N 1
ATOM 1760 C CA . ALA A 1 245 ? -19.531 -3.177 1.447 1.00 94.69 245 ALA A CA 1
ATOM 1761 C C . ALA A 1 245 ? -18.792 -3.170 0.097 1.00 94.69 245 ALA A C 1
ATOM 1763 O O . ALA A 1 245 ? -19.407 -2.909 -0.935 1.00 94.69 245 ALA A O 1
ATOM 1764 N N . LEU A 1 246 ? -17.492 -3.493 0.083 1.00 95.88 246 LEU A N 1
ATOM 1765 C CA . LEU A 1 246 ? -16.654 -3.523 -1.122 1.00 95.88 246 LEU A CA 1
ATOM 1766 C C . LEU A 1 246 ? -16.761 -4.837 -1.911 1.00 95.88 246 LEU A C 1
ATOM 1768 O O . LEU A 1 246 ? -16.152 -4.976 -2.974 1.00 95.88 246 LEU A O 1
ATOM 1772 N N . ASN A 1 247 ? -17.533 -5.803 -1.403 1.00 93.62 247 ASN A N 1
ATOM 1773 C CA . ASN A 1 247 ? -17.702 -7.119 -2.007 1.00 93.62 247 ASN A CA 1
ATOM 1774 C C . ASN A 1 247 ? -19.110 -7.679 -1.749 1.00 93.62 247 ASN A C 1
ATOM 1776 O O . ASN A 1 247 ? -19.528 -7.842 -0.603 1.00 93.62 247 ASN A O 1
ATOM 1780 N N . ALA A 1 248 ? -19.838 -8.007 -2.821 1.00 85.06 248 ALA A N 1
ATOM 1781 C CA . ALA A 1 248 ? -21.165 -8.624 -2.721 1.00 85.06 248 ALA A CA 1
ATOM 1782 C C . ALA A 1 248 ? -21.125 -10.128 -2.381 1.00 85.06 248 ALA A C 1
ATOM 1784 O O . ALA A 1 248 ? -22.138 -10.682 -1.960 1.00 85.06 248 ALA A O 1
ATOM 1785 N N . GLY A 1 249 ? -19.989 -10.793 -2.592 1.00 81.19 249 GLY A N 1
ATOM 1786 C CA . GLY A 1 249 ? -19.820 -12.235 -2.455 1.00 81.19 249 GLY A CA 1
ATOM 1787 C C . GLY A 1 249 ? -18.999 -12.656 -1.234 1.00 81.19 249 GLY A C 1
ATOM 1788 O O . GLY A 1 249 ? -19.000 -12.020 -0.178 1.00 81.19 249 GLY A O 1
ATOM 1789 N N . SER A 1 250 ? -18.306 -13.786 -1.381 1.00 74.44 250 SER A N 1
ATOM 1790 C CA . SER A 1 250 ? -17.355 -14.314 -0.398 1.00 74.44 250 SER A CA 1
ATOM 1791 C C . SER A 1 250 ? -16.013 -13.577 -0.450 1.00 74.44 250 SER A C 1
ATOM 1793 O O . SER A 1 250 ? -15.631 -13.063 -1.498 1.00 74.44 250 SER A O 1
ATOM 1795 N N . GLY A 1 251 ? -15.239 -13.612 0.638 1.00 74.38 251 GLY A N 1
ATOM 1796 C CA . GLY A 1 251 ? -13.929 -12.946 0.690 1.00 74.38 251 GLY A CA 1
ATOM 1797 C C . GLY A 1 251 ? -13.970 -11.563 1.333 1.00 74.38 251 GLY A C 1
ATOM 1798 O O . GLY A 1 251 ? -13.248 -10.660 0.922 1.00 74.38 251 GLY A O 1
ATOM 1799 N N . LYS A 1 252 ? -14.845 -11.425 2.324 1.00 87.38 252 LYS A N 1
ATOM 1800 C CA . LYS A 1 252 ? -14.923 -10.287 3.234 1.00 87.38 252 LYS A CA 1
ATOM 1801 C C . LYS A 1 252 ? -13.862 -10.417 4.324 1.00 87.38 252 LYS A C 1
ATOM 1803 O O . LYS A 1 252 ? -13.346 -11.515 4.538 1.00 87.38 252 LYS A O 1
ATOM 1808 N N . ASP A 1 253 ? -13.597 -9.326 5.033 1.00 93.31 253 ASP A N 1
ATOM 1809 C CA . ASP A 1 253 ? -12.476 -9.181 5.971 1.00 93.31 253 ASP A CA 1
ATOM 1810 C C . ASP A 1 253 ? -12.723 -9.872 7.330 1.00 93.31 253 ASP A C 1
ATOM 1812 O O . ASP A 1 253 ? -12.516 -9.307 8.401 1.00 93.31 253 ASP A O 1
ATOM 1816 N N . ALA A 1 254 ? -13.247 -11.099 7.284 1.00 93.38 254 ALA A N 1
ATOM 1817 C CA . ALA A 1 254 ? -13.849 -11.819 8.404 1.00 93.38 254 ALA A CA 1
ATOM 1818 C C . ALA A 1 254 ? -12.867 -12.684 9.207 1.00 93.38 254 ALA A C 1
ATOM 1820 O O . ALA A 1 254 ? -13.203 -13.153 10.291 1.00 93.38 254 ALA A O 1
ATOM 1821 N N . ASN A 1 255 ? -11.669 -12.923 8.679 1.00 95.69 255 ASN A N 1
ATOM 1822 C CA . ASN A 1 255 ? -10.628 -13.735 9.315 1.00 95.69 255 ASN A CA 1
ATOM 1823 C C . ASN A 1 255 ? -9.354 -12.929 9.594 1.00 95.69 255 ASN A C 1
ATOM 1825 O O . ASN A 1 255 ? -8.327 -13.509 9.933 1.00 95.69 255 ASN A O 1
ATOM 1829 N N . SER A 1 256 ? -9.392 -11.612 9.399 1.00 97.00 256 SER A N 1
ATOM 1830 C CA . SER A 1 256 ? -8.235 -10.753 9.631 1.00 97.00 256 SER A CA 1
ATOM 1831 C C . SER A 1 256 ? -8.051 -10.426 11.108 1.00 97.00 256 SER A C 1
ATOM 1833 O O . SER A 1 256 ? -8.954 -10.594 11.928 1.00 97.00 256 SER A O 1
ATOM 1835 N N . LEU A 1 257 ? -6.856 -9.953 11.444 1.00 96.31 257 LEU A N 1
ATOM 1836 C CA . LEU A 1 257 ? -6.448 -9.601 12.800 1.00 96.31 257 LEU A CA 1
ATOM 1837 C C . LEU A 1 257 ? -5.909 -8.170 12.826 1.00 96.31 257 LEU A C 1
ATOM 1839 O O . LEU A 1 257 ? -5.311 -7.718 11.851 1.00 96.31 257 LEU A O 1
ATOM 1843 N N . ALA A 1 258 ? -6.085 -7.474 13.947 1.00 97.31 258 ALA A N 1
ATOM 1844 C CA . ALA A 1 258 ? -5.620 -6.104 14.139 1.00 97.31 258 ALA A CA 1
ATOM 1845 C C . ALA A 1 258 ? -4.923 -5.943 15.494 1.00 97.31 258 ALA A C 1
ATOM 1847 O O . ALA A 1 258 ? -5.418 -6.437 16.507 1.00 97.31 258 ALA A O 1
ATOM 1848 N N . PHE A 1 259 ? -3.794 -5.232 15.520 1.00 96.50 259 PHE A N 1
ATOM 1849 C CA . PHE A 1 259 ? -2.985 -5.033 16.724 1.00 96.50 259 PHE A CA 1
ATOM 1850 C C . PHE A 1 259 ? -2.333 -3.643 16.754 1.00 96.50 259 PHE A C 1
ATOM 1852 O O . PHE A 1 259 ? -1.974 -3.090 15.714 1.00 96.50 259 PHE A O 1
ATOM 1859 N N . THR A 1 260 ? -2.116 -3.105 17.959 1.00 93.88 260 THR A N 1
ATOM 1860 C CA . THR A 1 260 ? -1.351 -1.860 18.192 1.00 93.88 260 THR A CA 1
ATOM 1861 C C . THR A 1 260 ? 0.096 -2.100 18.645 1.00 93.88 260 THR A C 1
ATOM 1863 O O . THR A 1 260 ? 0.818 -1.158 18.971 1.00 93.88 260 THR A O 1
ATOM 1866 N N . SER A 1 261 ? 0.507 -3.362 18.769 1.00 83.38 261 SER A N 1
ATOM 1867 C CA . SER A 1 261 ? 1.853 -3.765 19.176 1.00 83.38 261 SER A CA 1
ATOM 1868 C C . SER A 1 261 ? 2.713 -4.111 17.963 1.00 83.38 261 SER A C 1
ATOM 1870 O O . SER A 1 261 ? 2.209 -4.328 16.864 1.00 83.38 261 SER A O 1
ATOM 1872 N N . ALA A 1 262 ? 4.030 -4.197 18.155 1.00 79.50 262 ALA A N 1
ATOM 1873 C CA . ALA A 1 262 ? 4.885 -4.789 17.137 1.00 79.50 262 ALA A CA 1
ATOM 1874 C C . ALA A 1 262 ? 4.518 -6.274 16.928 1.00 79.50 262 ALA A C 1
ATOM 1876 O O . ALA A 1 262 ? 4.185 -6.964 17.901 1.00 79.50 262 ALA A O 1
ATOM 1877 N N . PRO A 1 263 ? 4.583 -6.786 15.687 1.00 83.62 263 PRO A N 1
ATOM 1878 C CA . PRO A 1 263 ? 4.397 -8.207 15.438 1.00 83.62 263 PRO A CA 1
ATOM 1879 C C . PRO A 1 263 ? 5.515 -9.013 16.120 1.00 83.62 263 PRO A C 1
ATOM 1881 O O . PRO A 1 263 ? 6.646 -8.530 16.237 1.00 83.62 263 PRO A O 1
ATOM 1884 N N . PRO A 1 264 ? 5.239 -10.257 16.540 1.00 80.56 264 PRO A N 1
ATOM 1885 C CA . PRO A 1 264 ? 6.274 -11.169 17.006 1.00 80.56 264 PRO A CA 1
ATOM 1886 C C . PRO A 1 264 ? 7.469 -11.263 16.044 1.00 80.56 264 PRO A C 1
ATOM 1888 O O . PRO A 1 264 ? 7.297 -11.421 14.837 1.00 80.56 264 PRO A O 1
ATOM 1891 N N . VAL A 1 265 ? 8.689 -11.219 16.589 1.00 65.38 265 VAL A N 1
ATOM 1892 C CA . VAL A 1 265 ? 9.951 -11.134 15.822 1.00 65.38 265 VAL A CA 1
ATOM 1893 C C . VAL A 1 265 ? 10.136 -12.272 14.812 1.00 65.38 265 VAL A C 1
ATOM 1895 O O . VAL A 1 265 ? 10.717 -12.067 13.751 1.00 65.38 265 VAL A O 1
ATOM 1898 N N . PHE A 1 266 ? 9.597 -13.461 15.095 1.00 59.28 266 PHE A N 1
ATOM 1899 C CA . PHE A 1 266 ? 9.663 -14.598 14.174 1.00 59.28 266 PHE A CA 1
ATOM 1900 C C . PHE A 1 266 ? 8.854 -14.378 12.886 1.00 59.28 266 PHE A C 1
ATOM 1902 O O . PHE A 1 266 ? 9.233 -14.907 11.849 1.00 59.28 266 PHE A O 1
ATOM 1909 N N . LEU A 1 267 ? 7.797 -13.556 12.899 1.00 64.56 267 LEU A N 1
ATOM 1910 C CA . LEU A 1 267 ? 7.021 -13.230 11.690 1.00 64.56 267 LEU A CA 1
ATOM 1911 C C . LEU A 1 267 ? 7.812 -12.357 10.704 1.00 64.56 267 LEU A C 1
ATOM 1913 O O . LEU A 1 267 ? 7.482 -12.318 9.521 1.00 64.56 267 LEU A O 1
ATOM 1917 N N . LEU A 1 268 ? 8.860 -11.678 11.181 1.00 64.19 268 LEU A N 1
ATOM 1918 C CA . LEU A 1 268 ? 9.746 -10.843 10.367 1.00 64.19 268 LEU A CA 1
ATOM 1919 C C . LEU A 1 268 ? 10.910 -11.639 9.747 1.00 64.19 268 LEU A C 1
ATOM 1921 O O . LEU A 1 268 ? 11.532 -11.155 8.810 1.00 64.19 268 LEU A O 1
ATOM 1925 N N . LEU A 1 269 ? 11.196 -12.849 10.248 1.00 53.50 269 LEU A N 1
ATOM 1926 C CA . LEU A 1 269 ? 12.357 -13.667 9.860 1.00 53.50 269 LEU A CA 1
ATOM 1927 C C . LEU A 1 269 ? 12.047 -14.749 8.811 1.00 53.50 269 LEU A C 1
ATOM 1929 O O . LEU A 1 269 ? 12.971 -15.321 8.252 1.00 53.50 269 LEU A O 1
ATOM 1933 N N . ILE A 1 270 ? 10.773 -15.036 8.519 1.00 52.25 270 ILE A N 1
ATOM 1934 C CA . ILE A 1 270 ? 10.371 -16.153 7.631 1.00 52.25 270 ILE A CA 1
ATOM 1935 C C . ILE A 1 270 ? 10.731 -15.908 6.145 1.00 52.25 270 ILE A C 1
ATOM 1937 O O . ILE A 1 270 ? 10.620 -16.817 5.328 1.00 52.25 270 ILE A O 1
ATOM 1941 N N . TYR A 1 271 ? 11.191 -14.707 5.780 1.00 47.19 271 TYR A N 1
ATOM 1942 C CA . TYR A 1 271 ? 11.420 -14.314 4.382 1.00 47.19 271 TYR A CA 1
ATOM 1943 C C . TYR A 1 271 ? 12.812 -13.712 4.104 1.00 47.19 271 TYR A C 1
ATOM 1945 O O . TYR A 1 271 ? 12.971 -13.035 3.087 1.00 47.19 271 TYR A O 1
ATOM 1953 N N . ILE A 1 272 ? 13.794 -13.937 4.991 1.00 45.41 272 ILE A N 1
ATOM 1954 C CA . ILE A 1 272 ? 15.220 -13.644 4.735 1.00 45.41 272 ILE A CA 1
ATOM 1955 C C . ILE A 1 272 ? 15.914 -14.913 4.243 1.00 45.41 272 ILE A C 1
ATOM 1957 O O . ILE A 1 272 ? 15.702 -15.969 4.880 1.00 45.41 272 ILE A O 1
#

Secondary structure (DSSP, 8-state):
----SEEE-S-BS-EEES-EEEEEEE-SSS-EEEEEE-SS-S--B--EEES-EEEEEEE--TT---EEEEEE-S-BS-EEES-EEEEEEE--SB---S-TTTSEEEEEE-S-SS-EEES-EEEE-SBPPS-BSS-EEEEEEEE--TT--S-EEES-EEEE--B-S-SSEEEEEEEE-SS--GGG--EEES-EEEE---TTTEEEEEESSS--SS--BTTBEEE-STT--TT---STTSHHHHHGGG-SSS--SSS-EEESSPPPTHHHHTT-

Radius of gyration: 16.71 Å; chains: 1; bounding box: 41×38×42 Å